Protein AF-A0A368WCQ0-F1 (afdb_monomer)

Sequence (221 aa):
MNKESYNPIWPETLIFLGAGATASIGMPTTGKIAELLYKLSSSDGNLASRVESVFKDKTFQKEIGDFFEQLNDIENNNQTGKYSKNLRNNYSWATLKSLISICPGESEKDFKLLDLFNIIDLHLNNGQGFHTPNAEGEKVFIDLNSLRKARNTLKLLINLIFAYKYQLALKNNRNTIDKYAQFADILAEMMLDEGEYFSSQNYSLDKRKFGCIINVVKKKM

Secondary structure (DSSP, 8-state):
--GGG------S------THHHHTTTPPPHHHHHHHHHHHH-SSS-HHHHHHHH---HHHHHHHHHHHHHHHHHHTT----HHHHHHHHH--HHHHHHHHHHSS-SSTTT--HHHHHHHHHHHHHHT--EEEE-TTS-EEEE-HHHHHHHHHHHHHHHHHHHHHHHHHHHHH-HHHHHHHHHHHHHHHHHHHHHHHHHHHTT--TTSTTS-----S-----

Nearest PDB structures (foldseek):
  2jdi-assembly1_G  TM=3.029E-01  e=5.951E+00  Bos taurus

Foldseek 3Di:
DDPVPDDAQDPPDDDDDDPVNCVLLVFDDQQRLQLLVCLCLDPPDDNLVSLVVQAVDPVVSVVVSVVVVLLVVLVVVNDDDPVSVVLVQQAHSQLLSQLQCPFPDVDSNRGGPVSSVVVLVVCLVVQHWAWTQGPVRDTDIQHNSNSRNSVRNSVVSSVVSRVSSVVVSVVPVVVVVVVVVVVVVVVVVVLVVVVVVCVVVVDDCPDVSNVDPDPDDDDDD

Solvent-accessible surface area (backbone atoms only — not comparable to full-atom values): 12962 Å² total; per-residue (Å²): 134,70,81,88,73,73,77,82,59,68,62,95,73,84,87,87,84,57,59,72,72,41,40,86,46,58,34,74,36,70,65,53,47,24,32,48,51,41,48,58,52,45,84,71,70,56,71,64,61,24,41,51,75,69,38,87,49,69,70,58,32,48,59,50,44,54,49,52,49,48,54,51,43,51,74,68,67,77,69,91,49,75,69,57,50,57,47,58,74,46,36,32,62,70,56,35,37,38,52,58,74,67,38,76,40,100,42,64,85,54,34,48,54,65,57,50,49,48,56,53,51,50,31,59,74,69,73,44,57,52,76,38,53,44,100,86,66,49,77,43,76,43,47,60,66,52,49,52,11,16,53,44,35,51,52,50,51,53,51,49,53,49,52,54,32,47,56,49,22,61,73,74,30,46,75,61,51,51,52,54,49,52,49,52,52,54,51,50,51,54,53,48,52,53,48,52,54,39,49,77,69,72,53,62,76,87,39,83,66,41,69,76,88,71,90,76,80,88,79,88,133

Radius of gyration: 23.88 Å; Cα contacts (8 Å, |Δi|>4): 187; chains: 1; bounding box: 62×57×62 Å

Structure (mmCIF, N/CA/C/O backbone):
data_AF-A0A368WCQ0-F1
#
_entry.id   AF-A0A368WCQ0-F1
#
loop_
_atom_site.group_PDB
_atom_site.id
_atom_site.type_symbol
_atom_site.label_atom_id
_atom_site.label_alt_id
_atom_site.label_comp_id
_atom_site.label_asym_id
_atom_site.label_entity_id
_atom_site.label_seq_id
_atom_site.pdbx_PDB_ins_code
_atom_site.Cartn_x
_atom_site.Cartn_y
_atom_site.Cartn_z
_atom_site.occupancy
_atom_site.B_iso_or_equiv
_atom_site.auth_seq_id
_atom_site.auth_comp_id
_atom_site.auth_asym_id
_atom_site.auth_atom_id
_atom_site.pdbx_PDB_model_num
ATOM 1 N N . MET A 1 1 ? -25.831 -37.358 13.701 1.00 48.22 1 MET A N 1
ATOM 2 C CA . MET A 1 1 ? -26.042 -35.986 14.211 1.00 48.22 1 MET A CA 1
ATOM 3 C C . MET A 1 1 ? -27.283 -35.447 13.507 1.00 48.22 1 MET A C 1
ATOM 5 O O . MET A 1 1 ? -27.232 -35.278 12.295 1.00 48.22 1 MET A O 1
ATOM 9 N N . ASN A 1 2 ? -28.416 -35.337 14.209 1.00 41.62 2 ASN A N 1
ATOM 10 C CA . ASN A 1 2 ? -29.686 -34.894 13.618 1.00 41.62 2 ASN A CA 1
ATOM 11 C C . ASN A 1 2 ? -29.567 -33.424 13.193 1.00 41.62 2 ASN A C 1
ATOM 13 O O . ASN A 1 2 ? -29.183 -32.584 14.003 1.00 41.62 2 ASN A O 1
ATOM 17 N N . LYS A 1 3 ? -29.890 -33.107 11.933 1.00 48.25 3 LYS A N 1
ATOM 18 C CA . LYS A 1 3 ? -29.887 -31.723 11.420 1.00 48.25 3 LYS A CA 1
ATOM 19 C C . LYS A 1 3 ? -30.916 -30.826 12.123 1.00 48.25 3 LYS A C 1
ATOM 21 O O . LYS A 1 3 ? -30.760 -29.614 12.112 1.00 48.25 3 LYS A O 1
ATOM 26 N N . GLU A 1 4 ? -31.913 -31.420 12.772 1.00 53.81 4 GLU A N 1
ATOM 27 C CA . GLU A 1 4 ? -33.007 -30.715 13.449 1.00 53.81 4 GLU A CA 1
ATOM 28 C C . GLU A 1 4 ? -32.651 -30.185 14.850 1.00 53.81 4 GLU A C 1
ATOM 30 O O . GLU A 1 4 ? -33.426 -29.436 15.431 1.00 53.81 4 GLU A O 1
ATOM 35 N N . SER A 1 5 ? -31.476 -30.520 15.402 1.00 51.22 5 SER A N 1
ATOM 36 C CA . SER A 1 5 ? -31.062 -30.075 16.744 1.00 51.22 5 SER A CA 1
ATOM 37 C C . SER A 1 5 ? -29.956 -29.011 16.741 1.00 51.22 5 SER A C 1
ATOM 39 O O . SER A 1 5 ? -29.329 -28.772 17.775 1.00 51.22 5 SER A O 1
ATOM 41 N N . TYR A 1 6 ? -29.645 -28.408 15.589 1.00 48.47 6 TYR A N 1
ATOM 42 C CA . TYR A 1 6 ? -28.636 -27.352 15.496 1.00 48.47 6 TYR A CA 1
ATOM 43 C C . TYR A 1 6 ? -29.296 -25.978 15.631 1.00 48.47 6 TYR A C 1
ATOM 45 O O . TYR A 1 6 ? -29.809 -25.437 14.658 1.00 48.47 6 TYR A O 1
ATOM 53 N N . ASN A 1 7 ? -29.267 -25.423 16.845 1.00 52.50 7 ASN A N 1
ATOM 54 C CA . ASN A 1 7 ? -29.745 -24.071 17.133 1.00 52.50 7 ASN A CA 1
ATOM 55 C C . ASN A 1 7 ? -28.539 -23.175 17.492 1.00 52.50 7 ASN A C 1
ATOM 57 O O . ASN A 1 7 ? -28.153 -23.108 18.666 1.00 52.50 7 ASN A O 1
ATOM 61 N N . PRO A 1 8 ? -27.831 -22.606 16.497 1.00 56.53 8 PRO A N 1
ATOM 62 C CA . PRO A 1 8 ? -26.679 -21.755 16.754 1.00 56.53 8 PRO A CA 1
ATOM 63 C C . PRO A 1 8 ? -27.137 -20.457 17.419 1.00 56.53 8 PRO A C 1
ATOM 65 O O . PRO A 1 8 ? -27.986 -19.746 16.892 1.00 56.53 8 PRO A O 1
ATOM 68 N N . ILE A 1 9 ? -26.546 -20.153 18.571 1.00 53.22 9 ILE A N 1
ATOM 69 C CA . ILE A 1 9 ? -26.634 -18.826 19.175 1.00 53.22 9 ILE A CA 1
ATOM 70 C C . ILE A 1 9 ? -25.616 -17.972 18.420 1.00 53.22 9 ILE A C 1
ATOM 72 O O . ILE A 1 9 ? -24.416 -18.254 18.474 1.00 53.22 9 ILE A O 1
ATOM 76 N N . TRP A 1 10 ? -26.111 -17.023 17.634 1.00 57.47 10 TRP A N 1
ATOM 77 C CA . TRP A 1 10 ? -25.288 -16.036 16.944 1.00 57.47 10 TRP A CA 1
ATOM 78 C C . TRP A 1 10 ? -25.012 -14.865 17.889 1.00 57.47 10 TRP A C 1
ATOM 80 O O . TRP A 1 10 ? -25.868 -14.586 18.7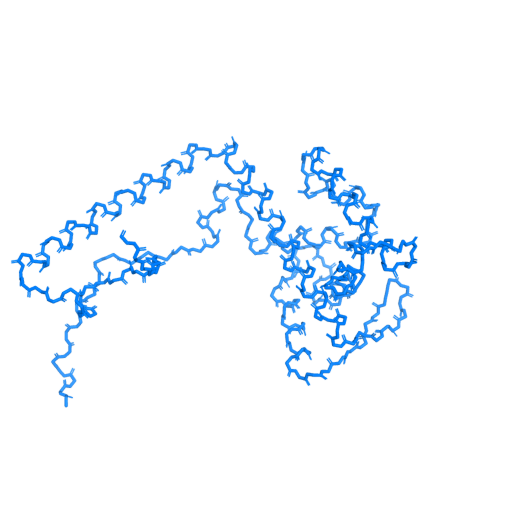27 1.00 57.47 10 TRP A O 1
ATOM 90 N N . PRO A 1 11 ? -23.858 -14.184 17.766 1.00 58.62 11 PRO A N 1
ATOM 91 C CA . PRO A 1 11 ? -23.675 -12.907 18.442 1.00 58.62 11 PRO A CA 1
ATOM 92 C C . PRO A 1 11 ? -24.813 -11.968 18.039 1.00 58.62 11 PRO A C 1
ATOM 94 O O . PRO A 1 11 ? -25.184 -11.921 16.861 1.00 58.62 11 PRO A O 1
ATOM 97 N N . GLU A 1 12 ? -25.357 -11.226 19.002 1.00 56.09 12 GLU A N 1
ATOM 98 C CA . GLU A 1 12 ? -26.452 -10.289 18.728 1.00 56.09 12 GLU A CA 1
ATOM 99 C C . GLU A 1 12 ? -25.996 -9.148 17.807 1.00 56.09 12 GLU A C 1
ATOM 101 O O . GLU A 1 12 ? -26.793 -8.597 17.048 1.00 56.09 12 GLU A O 1
ATOM 106 N N . THR A 1 13 ? -24.692 -8.842 17.811 1.00 59.97 13 THR A N 1
ATOM 107 C CA . THR A 1 13 ? -24.093 -7.787 16.991 1.00 59.97 13 THR A CA 1
ATOM 108 C C . THR A 1 13 ? -22.891 -8.294 16.191 1.00 59.97 13 THR A C 1
ATOM 110 O O . THR A 1 13 ? -21.946 -8.867 16.730 1.00 59.97 13 THR A O 1
ATOM 113 N N . LEU A 1 14 ? -22.895 -8.031 14.880 1.00 65.69 14 LEU A N 1
ATOM 114 C CA . LEU A 1 14 ? -21.782 -8.301 13.967 1.00 65.69 14 LEU A CA 1
ATOM 115 C C . LEU A 1 14 ? -21.430 -7.030 13.192 1.00 65.69 14 LEU A C 1
ATOM 117 O O . LEU A 1 14 ? -22.264 -6.487 12.470 1.00 65.69 14 LEU A O 1
ATOM 121 N N . ILE A 1 15 ? -20.183 -6.575 13.318 1.00 69.81 15 ILE A N 1
ATOM 122 C CA . ILE A 1 15 ? -19.704 -5.349 12.672 1.00 69.81 15 ILE A CA 1
ATOM 123 C C . ILE A 1 15 ? -18.656 -5.695 11.615 1.00 69.81 15 ILE A C 1
ATOM 125 O O . ILE A 1 15 ? -17.617 -6.284 11.910 1.00 69.81 15 ILE A O 1
ATOM 129 N N . PHE A 1 16 ? -18.917 -5.280 10.376 1.00 70.12 16 PHE A N 1
ATOM 130 C CA . PHE A 1 16 ? -17.954 -5.338 9.281 1.00 70.12 16 PHE A CA 1
ATOM 131 C C . PHE A 1 16 ? -17.390 -3.944 9.014 1.00 70.12 16 PHE A C 1
ATOM 133 O O . PHE A 1 16 ? -18.116 -3.033 8.619 1.00 70.12 16 PHE A O 1
ATOM 140 N N . LEU A 1 17 ? -16.080 -3.785 9.198 1.00 72.31 17 LEU A N 1
ATOM 141 C CA . LEU A 1 17 ? -15.371 -2.538 8.916 1.00 72.31 17 LEU A CA 1
ATOM 142 C C . LEU A 1 17 ? -14.493 -2.716 7.677 1.00 72.31 17 LEU A C 1
ATOM 144 O O . LEU A 1 17 ? -13.611 -3.571 7.640 1.00 72.31 17 LEU A O 1
ATOM 148 N N . GLY A 1 18 ? -14.739 -1.894 6.658 1.00 74.94 18 GLY A N 1
ATOM 149 C CA . GLY A 1 18 ? -13.914 -1.811 5.452 1.00 74.94 18 GLY A CA 1
ATOM 150 C C . GLY A 1 18 ? -13.187 -0.471 5.342 1.00 74.94 18 GLY A C 1
ATOM 151 O O . GLY A 1 18 ? -13.367 0.419 6.169 1.00 74.94 18 GLY A O 1
ATOM 152 N N . ALA A 1 19 ? -12.423 -0.279 4.263 1.00 75.44 19 ALA A N 1
ATOM 153 C CA . ALA A 1 19 ? -11.697 0.973 4.004 1.00 75.44 19 ALA A CA 1
ATOM 154 C C . ALA A 1 19 ? -12.607 2.221 3.934 1.00 75.44 19 ALA A C 1
ATOM 156 O O . ALA A 1 19 ? -12.149 3.335 4.168 1.00 75.44 19 ALA A O 1
ATOM 157 N N . GLY A 1 20 ? -13.904 2.049 3.650 1.00 78.81 20 GLY A N 1
ATOM 158 C CA . GLY A 1 20 ? -14.887 3.136 3.704 1.00 78.81 20 GLY A CA 1
ATOM 159 C C . GLY A 1 20 ? -15.107 3.693 5.115 1.00 78.81 20 GLY A C 1
ATOM 160 O O . GLY A 1 20 ? -15.374 4.882 5.259 1.00 78.81 20 GLY A O 1
ATOM 161 N N . ALA A 1 21 ? -14.915 2.876 6.156 1.00 79.88 21 ALA A N 1
ATOM 162 C CA . ALA A 1 21 ? -15.064 3.313 7.542 1.00 79.88 21 ALA A CA 1
ATOM 163 C C . ALA A 1 21 ? -14.015 4.363 7.933 1.00 79.88 21 ALA A C 1
ATOM 165 O O . ALA A 1 21 ? -14.295 5.209 8.769 1.00 79.88 21 ALA A O 1
ATOM 166 N N . THR A 1 22 ? -12.833 4.353 7.311 1.00 83.94 22 THR A N 1
ATOM 167 C CA . THR A 1 22 ? -11.755 5.312 7.598 1.00 83.94 22 THR A CA 1
ATOM 168 C C . THR A 1 22 ? -11.673 6.454 6.577 1.00 83.94 22 THR A C 1
ATOM 170 O O . THR A 1 22 ? -10.896 7.393 6.755 1.00 83.94 22 THR A O 1
ATOM 173 N N . ALA A 1 23 ? -12.509 6.447 5.534 1.00 86.00 23 ALA A N 1
ATOM 174 C CA . ALA A 1 23 ? -12.548 7.524 4.544 1.00 86.00 23 ALA A CA 1
ATOM 175 C C . ALA A 1 23 ? -12.972 8.871 5.162 1.00 86.00 23 ALA A C 1
ATOM 177 O O . ALA A 1 23 ? -12.453 9.920 4.780 1.00 86.00 23 ALA A O 1
ATOM 178 N N . SER A 1 24 ? -13.857 8.838 6.165 1.00 84.38 24 SER A N 1
ATOM 179 C CA . SER A 1 24 ? -14.325 10.008 6.928 1.00 84.38 24 SER A CA 1
ATOM 180 C C . SER A 1 24 ? -13.198 10.742 7.666 1.00 84.38 24 SER A C 1
ATOM 182 O O . SER A 1 24 ? -13.265 11.956 7.842 1.00 84.38 24 SER A O 1
ATOM 184 N N . ILE A 1 25 ? -12.142 10.021 8.062 1.00 85.94 25 ILE A N 1
ATOM 185 C CA . ILE A 1 25 ? -10.941 10.582 8.694 1.00 85.94 25 ILE A CA 1
ATOM 186 C C . ILE A 1 25 ? -9.836 10.875 7.674 1.00 85.94 25 ILE A C 1
ATOM 188 O O . ILE A 1 25 ? -8.711 11.184 8.060 1.00 85.94 25 ILE A O 1
ATOM 192 N N . GLY A 1 26 ? -10.143 10.840 6.376 1.00 86.25 26 GLY A N 1
ATOM 193 C CA . GLY A 1 26 ? -9.208 11.195 5.309 1.00 86.25 26 GLY A CA 1
ATOM 194 C C . GLY A 1 26 ? -8.194 10.103 4.967 1.00 86.25 26 GLY A C 1
ATOM 195 O O . GLY A 1 26 ? -7.230 10.381 4.247 1.00 86.25 26 GLY A O 1
ATOM 196 N N . MET A 1 27 ? -8.398 8.871 5.448 1.00 90.06 27 MET A N 1
ATOM 197 C CA . MET A 1 27 ? -7.593 7.732 5.015 1.00 90.06 27 MET A CA 1
ATOM 198 C C . MET A 1 27 ? -7.968 7.347 3.580 1.00 90.06 27 MET A C 1
ATOM 200 O O . MET A 1 27 ? -9.150 7.344 3.224 1.00 90.06 27 MET A O 1
ATOM 204 N N . PRO A 1 28 ? -6.982 7.041 2.725 1.00 89.31 28 PRO A N 1
ATOM 205 C CA . PRO A 1 28 ? -7.251 6.765 1.328 1.00 89.31 28 PRO A CA 1
ATOM 206 C C . PRO A 1 28 ? -7.870 5.371 1.173 1.00 89.31 28 PRO A C 1
ATOM 208 O O . PRO A 1 28 ? -7.386 4.387 1.731 1.00 89.31 28 PRO A O 1
ATOM 211 N N . THR A 1 29 ? -8.931 5.276 0.373 1.00 89.81 29 THR A N 1
ATOM 212 C CA . THR A 1 29 ? -9.459 3.990 -0.097 1.00 89.81 29 THR A CA 1
ATOM 213 C C . THR A 1 29 ? -8.527 3.387 -1.150 1.00 89.81 29 THR A C 1
ATOM 215 O O . THR A 1 29 ? -7.681 4.081 -1.714 1.00 89.81 29 THR A O 1
ATOM 218 N N . THR A 1 30 ? -8.709 2.108 -1.485 1.00 87.31 30 THR A N 1
ATOM 219 C CA . THR A 1 30 ? -7.920 1.421 -2.524 1.00 87.31 30 THR A CA 1
ATOM 220 C C . THR A 1 30 ? -7.890 2.183 -3.852 1.00 87.31 30 THR A C 1
ATOM 222 O O . THR A 1 30 ? -6.823 2.322 -4.444 1.00 87.31 30 THR A O 1
ATOM 225 N N . GLY A 1 31 ? -9.029 2.734 -4.289 1.00 87.44 31 GLY A N 1
ATOM 226 C CA . GLY A 1 31 ? -9.094 3.553 -5.505 1.00 87.44 31 GLY A CA 1
ATOM 227 C C . GLY A 1 31 ? -8.281 4.843 -5.387 1.00 87.44 31 GLY A C 1
ATOM 228 O O . GLY A 1 31 ? -7.536 5.189 -6.297 1.00 87.44 31 GLY A O 1
ATOM 229 N N . LYS A 1 32 ? -8.327 5.515 -4.229 1.00 89.69 32 LYS A N 1
ATOM 230 C CA . LYS A 1 32 ? -7.526 6.725 -4.012 1.00 89.69 32 LYS A CA 1
ATOM 231 C C . LYS A 1 32 ? -6.028 6.429 -3.959 1.00 89.69 32 LYS A C 1
ATOM 233 O O . LYS A 1 32 ? -5.234 7.236 -4.420 1.00 89.69 32 LYS A O 1
ATOM 238 N N . ILE A 1 33 ? -5.627 5.282 -3.416 1.00 90.44 33 ILE A N 1
ATOM 239 C CA . ILE A 1 33 ? -4.224 4.841 -3.444 1.00 90.44 33 ILE A CA 1
ATOM 240 C C . ILE A 1 33 ? -3.776 4.598 -4.883 1.00 90.44 33 ILE A C 1
ATOM 242 O O . ILE A 1 33 ? -2.687 5.031 -5.246 1.00 90.44 33 ILE A O 1
ATOM 246 N N . ALA A 1 34 ? -4.617 3.953 -5.696 1.00 89.38 34 ALA A N 1
ATOM 247 C CA . ALA A 1 34 ? -4.345 3.726 -7.110 1.00 89.38 34 ALA A CA 1
ATOM 248 C C . ALA A 1 34 ? -4.094 5.056 -7.845 1.00 89.38 34 ALA A C 1
ATOM 250 O O . ALA A 1 34 ? -3.056 5.213 -8.479 1.00 89.38 34 ALA A O 1
ATOM 251 N N . GLU A 1 35 ? -4.971 6.044 -7.646 1.00 89.56 35 GLU A N 1
ATOM 252 C CA . GLU A 1 35 ? -4.842 7.398 -8.203 1.00 89.56 35 GLU A CA 1
ATOM 253 C C . GLU A 1 35 ? -3.505 8.066 -7.825 1.00 89.56 35 GLU A C 1
ATOM 255 O O . GLU A 1 35 ? -2.794 8.612 -8.668 1.00 89.56 35 GLU A O 1
ATOM 260 N N . LEU A 1 36 ? -3.133 8.01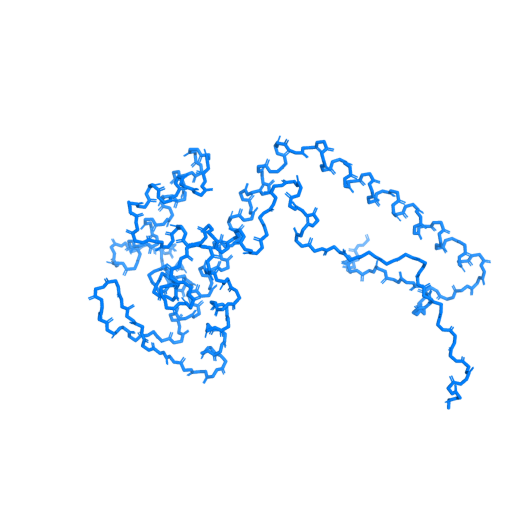1 -6.540 1.00 90.75 36 LEU A N 1
ATOM 261 C CA . LEU A 1 36 ? -1.898 8.626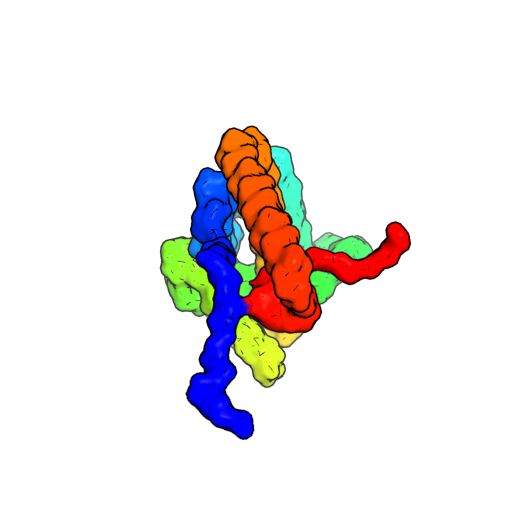 -6.043 1.00 90.75 36 LEU A CA 1
ATOM 262 C C . LEU A 1 36 ? -0.646 7.912 -6.571 1.00 90.75 36 LEU A C 1
ATOM 264 O O . LEU A 1 36 ? 0.341 8.568 -6.896 1.00 90.75 36 LEU A O 1
ATOM 268 N N . LEU A 1 37 ? -0.678 6.581 -6.677 1.00 89.62 37 LEU A N 1
ATOM 269 C CA . LEU A 1 37 ? 0.410 5.807 -7.276 1.00 89.62 37 LEU A CA 1
ATOM 270 C C . LEU A 1 37 ? 0.562 6.122 -8.764 1.00 89.62 37 LEU A C 1
ATOM 272 O O . LEU A 1 37 ? 1.688 6.334 -9.216 1.00 89.62 37 LEU A O 1
ATOM 276 N N . TYR A 1 38 ? -0.553 6.217 -9.493 1.00 88.19 38 TYR A N 1
ATOM 277 C CA . TYR A 1 38 ? -0.558 6.597 -10.901 1.00 88.19 38 TYR A CA 1
ATOM 278 C C . TYR A 1 38 ? 0.105 7.966 -11.089 1.00 88.19 38 TYR A C 1
ATOM 280 O O . TYR A 1 38 ? 1.067 8.077 -11.847 1.00 88.19 38 TYR A O 1
ATOM 288 N N . LYS A 1 39 ? -0.302 8.975 -10.304 1.00 88.06 39 LYS A N 1
ATOM 289 C CA . LYS A 1 39 ? 0.312 10.316 -10.295 1.00 88.06 39 LYS A CA 1
ATOM 290 C C . LYS A 1 39 ? 1.822 10.285 -10.077 1.00 88.06 39 LYS A C 1
ATOM 292 O O . LYS A 1 39 ? 2.556 10.909 -10.840 1.00 88.06 39 LYS A O 1
ATOM 297 N N . LEU A 1 40 ? 2.302 9.524 -9.090 1.00 87.56 40 LEU A N 1
ATOM 298 C CA . LEU A 1 40 ? 3.742 9.376 -8.838 1.00 87.56 40 LEU A CA 1
ATOM 299 C C . LEU A 1 40 ? 4.473 8.725 -10.019 1.00 87.56 40 LEU A C 1
ATOM 301 O O . LEU A 1 40 ? 5.587 9.128 -10.358 1.00 87.56 40 LEU A O 1
ATOM 305 N N . SER A 1 41 ? 3.853 7.727 -10.647 1.00 84.81 41 SER A N 1
ATOM 306 C CA . SER A 1 41 ? 4.447 6.964 -11.749 1.00 84.81 41 SER A CA 1
ATOM 307 C C . SER A 1 41 ? 4.351 7.638 -13.116 1.00 84.81 41 SER A C 1
ATOM 309 O O . SER A 1 41 ? 5.137 7.292 -13.994 1.00 84.81 41 SER A O 1
ATOM 311 N N . SER A 1 42 ? 3.433 8.595 -13.278 1.00 81.50 42 SER A N 1
ATOM 312 C CA . SER A 1 42 ? 3.157 9.263 -14.549 1.00 81.50 42 SER A CA 1
ATOM 313 C C . SER A 1 42 ? 4.410 9.910 -15.145 1.00 81.50 42 SER A C 1
ATOM 315 O O . SER A 1 42 ? 5.319 10.340 -14.423 1.00 81.50 42 SER A O 1
ATOM 317 N N . SER A 1 43 ? 4.461 9.967 -16.473 1.00 73.25 43 SER A N 1
ATOM 318 C CA . SER A 1 43 ? 5.515 10.671 -17.215 1.00 73.25 43 SER A CA 1
ATOM 319 C C . SER A 1 43 ? 5.284 12.186 -17.263 1.00 73.25 43 SER A C 1
ATOM 321 O O . SER A 1 43 ? 6.137 12.921 -17.756 1.00 73.25 43 SER A O 1
ATOM 323 N N . ASP A 1 44 ? 4.147 12.653 -16.745 1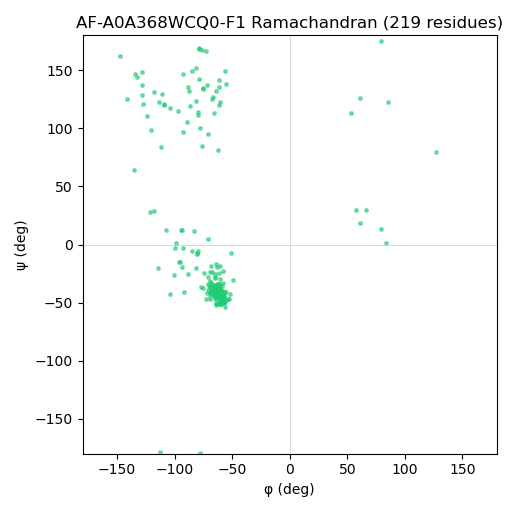.00 71.12 44 ASP A N 1
ATOM 324 C CA . ASP A 1 44 ? 3.744 14.051 -16.790 1.00 71.12 44 ASP A CA 1
ATOM 325 C C . ASP A 1 44 ? 4.466 14.862 -15.707 1.00 71.12 44 ASP A C 1
ATOM 327 O O . ASP A 1 44 ? 4.260 14.689 -14.503 1.00 71.12 44 ASP A O 1
ATOM 331 N N . GLY A 1 45 ? 5.314 15.789 -16.153 1.00 74.12 45 GLY A N 1
ATOM 332 C CA . GLY A 1 45 ? 6.066 16.689 -15.282 1.00 74.12 45 GLY A CA 1
ATOM 333 C C . GLY A 1 45 ? 7.307 16.063 -14.637 1.00 74.12 45 GLY A C 1
ATOM 334 O O . GLY A 1 45 ? 7.619 14.880 -14.772 1.00 74.12 45 GLY A O 1
ATOM 335 N N . ASN A 1 46 ? 8.068 16.896 -13.925 1.00 83.81 46 ASN A N 1
ATOM 336 C CA . ASN A 1 46 ? 9.254 16.436 -13.207 1.00 83.81 46 ASN A CA 1
ATOM 337 C C . ASN A 1 46 ? 8.869 15.688 -11.910 1.00 83.81 46 ASN A C 1
ATOM 339 O O . ASN A 1 46 ? 7.716 15.683 -11.471 1.00 83.81 46 ASN A O 1
ATOM 343 N N . LEU A 1 47 ? 9.836 15.003 -11.293 1.00 83.12 47 LEU A N 1
ATOM 344 C CA . LEU A 1 47 ? 9.608 14.257 -10.049 1.00 83.12 47 LEU A CA 1
ATOM 345 C C . LEU A 1 47 ? 9.059 15.149 -8.923 1.00 83.12 47 LEU A C 1
ATOM 347 O O . LEU A 1 47 ? 8.126 14.734 -8.239 1.00 83.12 47 LEU A O 1
ATOM 351 N N . ALA A 1 48 ? 9.577 16.371 -8.775 1.00 83.94 48 ALA A N 1
ATOM 352 C CA . ALA A 1 48 ? 9.134 17.308 -7.746 1.00 83.94 48 ALA A CA 1
ATOM 353 C C . ALA A 1 48 ? 7.639 17.642 -7.880 1.00 83.94 48 ALA A C 1
ATOM 355 O O . ALA A 1 48 ? 6.889 17.474 -6.922 1.00 83.94 48 ALA A O 1
ATOM 356 N N . SER A 1 49 ? 7.169 17.986 -9.083 1.00 85.00 49 SER A N 1
ATOM 357 C CA . SER A 1 49 ? 5.754 18.278 -9.346 1.00 85.00 49 SER A CA 1
ATOM 358 C C . SER A 1 49 ? 4.844 17.077 -9.065 1.00 85.00 49 SER A C 1
ATOM 360 O O . SER A 1 49 ? 3.751 17.231 -8.516 1.00 85.00 49 SER A O 1
ATOM 362 N N . ARG A 1 50 ? 5.295 15.855 -9.377 1.00 86.44 50 ARG A N 1
ATOM 363 C CA . ARG A 1 50 ? 4.536 14.631 -9.069 1.00 86.44 50 ARG A CA 1
ATOM 364 C C . ARG A 1 50 ? 4.451 14.377 -7.566 1.00 86.44 50 ARG A C 1
ATOM 366 O O . ARG A 1 50 ? 3.372 14.058 -7.067 1.00 86.44 50 ARG A O 1
ATOM 373 N N . VAL A 1 51 ? 5.547 14.566 -6.831 1.00 87.38 51 VAL A N 1
ATOM 374 C CA . VAL A 1 51 ? 5.580 14.443 -5.364 1.00 87.38 51 VAL A CA 1
ATOM 375 C C . VAL A 1 51 ? 4.680 15.500 -4.710 1.00 87.38 51 VAL A C 1
ATOM 377 O O . VAL A 1 51 ? 3.889 15.158 -3.829 1.00 87.38 51 VAL A O 1
ATOM 380 N N . GLU A 1 52 ? 4.711 16.745 -5.188 1.00 87.06 52 GLU A N 1
ATOM 381 C CA . GLU A 1 52 ? 3.834 17.836 -4.734 1.00 87.06 52 GLU A CA 1
ATOM 382 C C . GLU A 1 52 ? 2.343 17.540 -4.956 1.00 87.06 52 GLU A C 1
ATOM 384 O O . GLU A 1 52 ? 1.501 17.913 -4.137 1.00 87.06 52 GLU A O 1
ATOM 389 N N . SER A 1 53 ? 2.001 16.824 -6.032 1.00 85.88 53 SER A N 1
ATOM 390 C CA . SER A 1 53 ? 0.611 16.448 -6.319 1.00 85.88 53 SER A CA 1
ATOM 391 C C . SER A 1 53 ? 0.027 15.443 -5.310 1.00 85.88 53 SER A C 1
ATOM 393 O O . SER A 1 53 ? -1.192 15.378 -5.122 1.00 85.88 53 SER A O 1
ATOM 395 N N . VAL A 1 54 ? 0.885 14.672 -4.629 1.00 86.81 54 VAL A N 1
ATOM 396 C CA . VAL A 1 54 ? 0.491 13.600 -3.699 1.00 86.81 54 VAL A CA 1
ATOM 397 C C . VAL A 1 54 ? 0.653 14.014 -2.238 1.00 86.81 54 VAL A C 1
ATOM 399 O O . VAL A 1 54 ? -0.233 13.758 -1.407 1.00 86.81 54 VAL A O 1
ATOM 402 N N . PHE A 1 55 ? 1.763 14.676 -1.923 1.00 88.44 55 PHE A N 1
ATOM 403 C CA . PHE A 1 55 ? 2.135 15.097 -0.580 1.00 88.44 55 PHE A CA 1
ATOM 404 C C . PHE A 1 55 ? 2.045 16.615 -0.488 1.00 88.44 55 PHE A C 1
ATOM 406 O O . PHE A 1 55 ? 2.599 17.313 -1.322 1.00 88.44 55 PHE A O 1
ATOM 413 N N . LYS A 1 56 ? 1.356 17.143 0.528 1.00 85.00 56 LYS A N 1
ATOM 414 C CA . LYS A 1 56 ? 1.181 18.594 0.737 1.00 85.00 56 LYS A CA 1
ATOM 415 C C . LYS A 1 56 ? 2.199 19.204 1.704 1.00 85.00 56 LYS A C 1
ATOM 417 O O . LYS A 1 56 ? 2.291 20.421 1.810 1.00 85.00 56 LYS A O 1
ATOM 422 N N . ASP A 1 57 ? 2.899 18.365 2.462 1.00 85.31 57 ASP A N 1
ATOM 423 C CA . ASP A 1 57 ? 3.863 18.800 3.472 1.00 85.31 57 ASP A CA 1
ATOM 424 C C . ASP A 1 57 ? 5.231 19.003 2.811 1.00 85.31 57 ASP A C 1
ATOM 426 O O . ASP A 1 57 ? 5.781 18.053 2.261 1.00 85.31 57 ASP A O 1
ATOM 430 N N . LYS A 1 58 ? 5.771 20.227 2.861 1.00 84.00 58 LYS A N 1
ATOM 431 C CA . LYS A 1 58 ? 7.028 20.591 2.185 1.00 84.00 58 LYS A CA 1
ATOM 432 C C . LYS A 1 58 ? 8.246 19.830 2.703 1.00 84.00 58 LYS A C 1
ATOM 434 O O . LYS A 1 58 ? 9.139 19.512 1.923 1.00 84.00 58 LYS A O 1
ATOM 439 N N . THR A 1 59 ? 8.292 19.530 3.999 1.00 82.88 59 THR A N 1
ATOM 440 C CA . THR A 1 59 ? 9.401 18.763 4.579 1.00 82.88 59 THR A CA 1
ATOM 441 C C . THR A 1 59 ? 9.343 17.326 4.076 1.00 82.88 59 THR A C 1
ATOM 443 O O . THR A 1 59 ? 10.344 16.793 3.605 1.00 82.88 59 THR A O 1
ATOM 446 N N . PHE A 1 60 ? 8.142 16.744 4.063 1.00 83.38 60 PHE A N 1
ATOM 447 C CA . PHE A 1 60 ? 7.924 15.395 3.544 1.00 83.38 60 PHE A CA 1
ATOM 448 C C . PHE A 1 60 ? 8.167 15.301 2.029 1.00 83.38 60 PHE A C 1
ATOM 450 O O . PHE A 1 60 ? 8.741 14.327 1.555 1.00 83.38 60 PHE A O 1
ATOM 457 N N . GLN A 1 61 ? 7.767 16.322 1.260 1.00 86.62 61 GLN A N 1
ATOM 458 C CA . GLN A 1 61 ? 8.033 16.406 -0.180 1.00 86.62 61 GLN A CA 1
ATOM 459 C C . GLN A 1 61 ? 9.533 16.325 -0.472 1.00 86.62 61 GLN A C 1
ATOM 461 O O . GLN A 1 61 ? 9.929 15.586 -1.368 1.00 86.62 61 GLN A O 1
ATOM 466 N N . LYS A 1 62 ? 10.360 17.044 0.297 1.00 83.00 62 LYS A N 1
ATOM 467 C CA . LYS A 1 62 ? 11.815 17.010 0.134 1.00 83.00 62 LYS A CA 1
ATOM 468 C C . LYS A 1 62 ? 12.384 15.621 0.427 1.00 83.00 62 LYS A C 1
ATOM 470 O O . LYS A 1 62 ? 13.056 15.059 -0.424 1.00 83.00 62 LYS A O 1
ATOM 475 N N . GLU A 1 63 ? 12.059 15.041 1.583 1.00 84.75 63 GLU A N 1
ATOM 476 C CA . GLU A 1 63 ? 12.567 13.715 1.977 1.00 84.75 63 GLU A CA 1
ATOM 477 C C . GLU A 1 63 ? 12.172 12.614 0.982 1.00 84.75 63 GLU A C 1
ATOM 479 O O . GLU A 1 63 ? 12.969 11.731 0.663 1.00 84.75 63 GLU A O 1
ATOM 484 N N . ILE A 1 64 ? 10.944 12.672 0.461 1.00 84.44 64 ILE A N 1
ATOM 485 C CA . ILE A 1 64 ? 10.460 11.715 -0.535 1.00 84.44 64 ILE A CA 1
ATOM 486 C C . ILE A 1 64 ? 11.042 11.974 -1.920 1.00 84.44 64 ILE A C 1
ATOM 488 O O . ILE A 1 64 ? 11.353 11.011 -2.620 1.00 84.44 64 ILE A O 1
ATOM 492 N N . GLY A 1 65 ? 11.221 13.236 -2.309 1.00 81.94 65 GLY A N 1
ATOM 493 C CA . GLY A 1 65 ? 11.945 13.606 -3.523 1.00 81.94 65 GLY A CA 1
ATOM 494 C C . GLY A 1 65 ? 13.353 13.017 -3.515 1.00 81.94 65 GLY A C 1
ATOM 495 O O . GLY A 1 65 ? 13.677 12.223 -4.396 1.00 81.94 65 GLY A O 1
ATOM 496 N N . ASP A 1 66 ? 14.114 13.287 -2.451 1.00 81.00 66 ASP A N 1
ATOM 497 C CA . ASP A 1 66 ? 15.468 12.764 -2.245 1.00 81.00 66 ASP A CA 1
ATOM 498 C C . ASP A 1 66 ? 15.483 11.222 -2.275 1.00 81.00 66 ASP A C 1
ATOM 500 O O . ASP A 1 66 ? 16.378 10.607 -2.855 1.00 81.00 66 ASP A O 1
ATOM 504 N N . PHE A 1 67 ? 14.473 10.566 -1.690 1.00 83.25 67 PHE A N 1
ATOM 505 C CA . PHE A 1 67 ? 14.342 9.107 -1.720 1.00 83.25 67 PHE A CA 1
ATOM 506 C C . PHE A 1 67 ? 14.103 8.553 -3.133 1.00 83.25 67 PHE A C 1
ATOM 508 O O . PHE A 1 67 ? 14.721 7.559 -3.519 1.00 83.25 67 PHE A O 1
ATOM 515 N N . PHE A 1 68 ? 13.219 9.168 -3.922 1.00 79.75 68 PHE A N 1
ATOM 516 C CA . PHE A 1 68 ? 12.963 8.743 -5.300 1.00 79.75 68 PHE A CA 1
ATOM 517 C C . PHE A 1 68 ? 14.146 9.032 -6.228 1.00 79.75 68 PHE A C 1
ATOM 519 O O . PHE A 1 68 ? 14.423 8.224 -7.116 1.00 79.75 68 PHE A O 1
ATOM 526 N N . GLU A 1 69 ? 14.850 10.146 -6.029 1.00 76.69 69 GLU A N 1
ATOM 527 C CA . GLU A 1 69 ? 16.107 10.437 -6.724 1.00 76.69 69 GLU A CA 1
ATOM 528 C C . GLU A 1 69 ? 17.149 9.377 -6.401 1.00 76.69 69 GLU A C 1
ATOM 530 O O . GLU A 1 69 ? 17.688 8.765 -7.318 1.00 76.69 69 GLU A O 1
ATOM 535 N N . GLN A 1 70 ? 17.324 9.041 -5.119 1.00 75.38 70 GLN A N 1
ATOM 536 C CA . GLN A 1 70 ? 18.192 7.941 -4.718 1.00 75.38 70 GLN A CA 1
ATOM 537 C C . GLN A 1 70 ? 17.775 6.631 -5.376 1.00 75.38 70 GLN A C 1
ATOM 539 O O . GLN A 1 70 ? 18.643 5.951 -5.899 1.00 75.38 70 GLN A O 1
ATOM 544 N N . LEU A 1 71 ? 16.487 6.271 -5.409 1.00 74.12 71 LEU A N 1
ATOM 545 C CA . LEU A 1 71 ? 16.030 5.052 -6.088 1.00 74.12 71 LEU A CA 1
ATOM 546 C C . LEU A 1 71 ? 16.356 5.045 -7.593 1.00 74.12 71 LEU A C 1
ATOM 548 O O . LEU A 1 71 ? 16.745 3.995 -8.101 1.00 74.12 71 LEU A O 1
ATOM 552 N N . ASN A 1 72 ? 16.244 6.181 -8.288 1.00 70.75 72 ASN A N 1
ATOM 553 C CA . ASN A 1 72 ? 16.604 6.293 -9.709 1.00 70.75 72 ASN A CA 1
ATOM 554 C C . ASN A 1 72 ? 18.130 6.259 -9.926 1.00 70.75 72 ASN A C 1
ATOM 556 O O . ASN A 1 72 ? 18.620 5.516 -10.773 1.00 70.75 72 ASN A O 1
ATOM 560 N N . ASP A 1 73 ? 18.904 7.018 -9.149 1.00 64.81 73 ASP A N 1
ATOM 561 C CA . ASP A 1 73 ? 20.375 7.064 -9.231 1.00 64.81 73 ASP A CA 1
ATOM 562 C C . ASP A 1 73 ? 21.014 5.714 -8.919 1.00 64.81 73 ASP A C 1
ATOM 564 O O . ASP A 1 73 ? 22.043 5.316 -9.474 1.00 64.81 73 ASP A O 1
ATOM 568 N N . ILE A 1 74 ? 20.369 4.995 -8.010 1.00 58.53 74 ILE A N 1
ATOM 569 C CA . ILE A 1 74 ? 20.693 3.638 -7.644 1.00 58.53 74 ILE A CA 1
ATOM 570 C C . ILE A 1 74 ? 20.548 2.683 -8.842 1.00 58.53 74 ILE A C 1
ATOM 572 O O . ILE A 1 74 ? 21.417 1.822 -9.021 1.00 58.53 74 ILE A O 1
ATOM 576 N N . GLU A 1 75 ? 19.487 2.830 -9.637 1.00 58.78 75 GLU A N 1
ATOM 577 C CA . GLU A 1 75 ? 19.252 2.059 -10.865 1.00 58.78 75 GLU A CA 1
ATOM 578 C C . GLU A 1 75 ? 20.257 2.439 -11.969 1.00 58.78 75 GLU A C 1
ATOM 580 O O . GLU A 1 75 ? 20.715 1.562 -12.699 1.00 58.78 75 GLU A O 1
ATOM 585 N N . ASN A 1 76 ? 20.712 3.697 -12.001 1.00 58.81 76 ASN A N 1
ATOM 586 C CA . ASN A 1 76 ? 21.708 4.218 -12.950 1.00 58.81 76 ASN A CA 1
ATOM 587 C C . ASN A 1 76 ? 23.181 3.954 -12.556 1.00 58.81 76 ASN A C 1
ATOM 589 O O . ASN A 1 76 ? 24.090 4.501 -13.171 1.00 58.81 76 ASN A O 1
ATOM 593 N N . ASN A 1 77 ? 23.445 3.106 -11.552 1.00 57.22 77 ASN A N 1
ATOM 594 C CA . ASN A 1 77 ? 24.790 2.694 -11.102 1.00 57.22 77 ASN A CA 1
ATOM 595 C C . ASN A 1 77 ? 25.730 3.807 -10.579 1.00 57.22 77 ASN A C 1
ATOM 597 O O . ASN A 1 77 ? 26.924 3.563 -10.414 1.00 57.22 77 ASN A O 1
ATOM 601 N N . ASN A 1 78 ? 25.222 4.983 -10.205 1.00 53.97 78 ASN A N 1
ATOM 602 C CA . ASN A 1 78 ? 26.081 6.138 -9.892 1.00 53.97 78 ASN A CA 1
ATOM 603 C C . ASN A 1 78 ? 26.624 6.210 -8.450 1.00 53.97 78 ASN A C 1
ATOM 605 O O . ASN A 1 78 ? 27.439 7.076 -8.145 1.00 53.97 78 ASN A O 1
ATOM 609 N N . GLN A 1 79 ? 26.222 5.318 -7.536 1.00 54.62 79 GLN A N 1
ATOM 610 C CA . GLN A 1 79 ? 26.705 5.340 -6.143 1.00 54.62 79 GLN A CA 1
ATOM 611 C C . GLN A 1 79 ? 27.098 3.949 -5.637 1.00 54.62 79 GLN A C 1
ATOM 613 O O . GLN A 1 79 ? 26.458 2.966 -5.988 1.00 54.62 79 GLN A O 1
ATOM 618 N N . THR A 1 80 ? 28.114 3.848 -4.772 1.00 52.22 80 THR A N 1
ATOM 619 C CA . THR A 1 80 ? 28.774 2.599 -4.311 1.00 52.22 80 THR A CA 1
ATOM 620 C C . THR A 1 80 ? 28.642 2.344 -2.795 1.00 52.22 80 THR A C 1
ATOM 622 O O . THR A 1 80 ? 29.485 1.700 -2.174 1.00 52.22 80 THR A O 1
ATOM 625 N N . GLY A 1 81 ? 27.568 2.824 -2.159 1.00 58.44 81 GLY A N 1
ATOM 626 C CA . GLY A 1 81 ? 27.305 2.623 -0.724 1.00 58.44 81 GLY A CA 1
ATOM 627 C C . GLY A 1 81 ? 26.667 1.268 -0.349 1.00 58.44 81 GLY A C 1
ATOM 628 O O . GLY A 1 81 ? 25.897 0.672 -1.103 1.00 58.44 81 GLY A O 1
ATOM 629 N N . LYS A 1 82 ? 26.919 0.781 0.878 1.00 56.00 82 LYS A N 1
ATOM 630 C CA . LYS A 1 82 ? 26.300 -0.451 1.429 1.00 56.00 82 LYS A CA 1
ATOM 631 C C . LYS A 1 82 ? 24.773 -0.326 1.590 1.00 56.00 82 LYS A C 1
ATOM 633 O O . LYS A 1 82 ? 24.049 -1.275 1.296 1.00 56.00 82 LYS A O 1
ATOM 638 N N . TYR A 1 83 ? 24.284 0.851 1.991 1.00 53.88 83 TYR A N 1
ATOM 639 C CA . TYR A 1 83 ? 22.848 1.161 2.082 1.00 53.88 83 TYR A CA 1
ATOM 640 C C . TYR A 1 83 ? 22.165 1.155 0.708 1.00 53.88 83 TYR A C 1
ATOM 642 O O . TYR A 1 83 ? 21.120 0.525 0.539 1.00 53.88 83 TYR A O 1
ATOM 650 N N . SER A 1 84 ? 22.802 1.742 -0.306 1.00 62.69 84 SER A N 1
ATOM 651 C CA . SER A 1 84 ? 22.286 1.729 -1.675 1.00 62.69 84 SER A CA 1
ATOM 652 C C . SER A 1 84 ? 22.336 0.340 -2.318 1.00 62.69 84 SER A C 1
ATOM 654 O O . SER A 1 84 ? 21.540 0.050 -3.205 1.00 62.69 84 SER A O 1
ATOM 656 N N . LYS A 1 85 ? 23.205 -0.573 -1.862 1.00 65.94 85 LYS A N 1
ATOM 657 C CA . LYS A 1 85 ? 23.181 -1.986 -2.288 1.00 65.94 85 LYS A CA 1
ATOM 658 C C . LYS A 1 85 ? 21.951 -2.735 -1.761 1.00 65.94 85 LYS A C 1
ATOM 660 O O . LYS A 1 85 ? 21.320 -3.474 -2.510 1.00 65.94 85 LYS A O 1
ATOM 665 N N . ASN A 1 86 ? 21.570 -2.517 -0.501 1.00 69.56 86 ASN A N 1
ATOM 666 C CA . ASN A 1 86 ? 20.370 -3.138 0.070 1.00 69.56 86 ASN A CA 1
ATOM 667 C C . ASN A 1 86 ? 19.083 -2.622 -0.582 1.00 69.56 86 ASN A C 1
ATOM 669 O O . ASN A 1 86 ? 18.170 -3.412 -0.819 1.00 69.56 86 ASN A O 1
ATOM 673 N N . LEU A 1 87 ? 19.020 -1.329 -0.911 1.00 72.94 87 LEU A N 1
ATOM 674 C CA . LEU A 1 87 ? 17.882 -0.768 -1.636 1.00 72.94 87 LEU A CA 1
ATOM 675 C C . LEU A 1 87 ? 17.788 -1.336 -3.067 1.00 72.94 87 LEU A C 1
ATOM 677 O O . LEU A 1 87 ? 16.726 -1.828 -3.432 1.00 72.94 87 LEU A O 1
ATOM 681 N N . ARG A 1 88 ? 18.904 -1.432 -3.814 1.00 71.38 88 ARG A N 1
ATOM 682 C CA . ARG A 1 88 ? 18.958 -2.084 -5.154 1.00 71.38 88 ARG A CA 1
ATOM 683 C C . ARG A 1 88 ? 18.462 -3.502 -5.188 1.00 71.38 88 ARG A C 1
ATOM 685 O O . ARG A 1 88 ? 17.880 -3.958 -6.173 1.00 71.38 88 ARG A O 1
ATOM 692 N N . ASN A 1 89 ? 18.828 -4.247 -4.159 1.00 79.06 89 ASN A N 1
ATOM 693 C CA . ASN A 1 89 ? 18.561 -5.670 -4.132 1.00 79.06 89 ASN A CA 1
ATOM 694 C C . ASN A 1 89 ? 17.083 -5.948 -3.870 1.00 79.06 89 ASN A C 1
ATOM 696 O O . ASN A 1 89 ? 16.597 -6.997 -4.279 1.00 79.06 89 ASN A O 1
ATOM 700 N N . ASN A 1 90 ? 16.373 -5.010 -3.238 1.00 84.62 90 ASN A N 1
ATOM 701 C CA . ASN A 1 90 ? 15.015 -5.235 -2.759 1.00 84.62 90 ASN A CA 1
ATOM 702 C C . ASN A 1 90 ? 13.950 -4.391 -3.457 1.00 84.62 90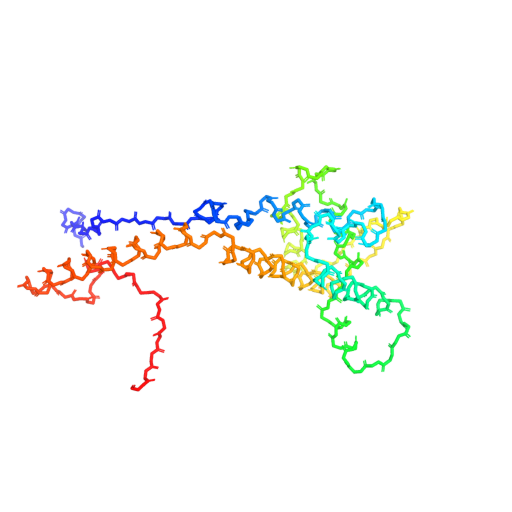 ASN A C 1
ATOM 704 O O . ASN A 1 90 ? 12.792 -4.797 -3.418 1.00 84.62 90 ASN A O 1
ATOM 708 N N . TYR A 1 91 ? 14.317 -3.278 -4.095 1.00 86.75 91 TYR A N 1
ATOM 709 C CA . TYR A 1 91 ? 13.387 -2.326 -4.698 1.00 86.75 91 TYR A CA 1
ATOM 710 C C . TYR A 1 91 ? 13.822 -1.956 -6.117 1.00 86.75 91 TYR A C 1
ATOM 712 O O . TYR A 1 91 ? 15.011 -1.857 -6.412 1.00 86.75 91 TYR A O 1
ATOM 720 N N . SER A 1 92 ? 12.838 -1.769 -6.992 1.00 85.19 92 SER A N 1
ATOM 721 C CA . SER A 1 92 ? 13.015 -1.176 -8.318 1.00 85.19 92 SER A CA 1
ATOM 722 C C . SER A 1 92 ? 11.831 -0.274 -8.636 1.00 85.19 92 SER A C 1
ATOM 724 O O . SER A 1 92 ? 10.675 -0.703 -8.546 1.00 85.19 92 SER A O 1
ATOM 726 N N . TRP A 1 93 ? 12.123 0.982 -8.961 1.00 85.81 93 TRP A N 1
ATOM 727 C CA . TRP A 1 93 ? 11.135 1.993 -9.311 1.00 85.81 93 TRP A CA 1
ATOM 728 C C . TRP A 1 93 ? 10.893 2.040 -10.819 1.00 85.81 93 TRP A C 1
ATOM 730 O O . TRP A 1 93 ? 9.735 2.086 -11.231 1.00 85.81 93 TRP A O 1
ATOM 740 N N . ALA A 1 94 ? 11.932 1.935 -11.654 1.00 81.56 94 ALA A N 1
ATOM 741 C CA . ALA A 1 94 ? 11.771 1.862 -13.109 1.00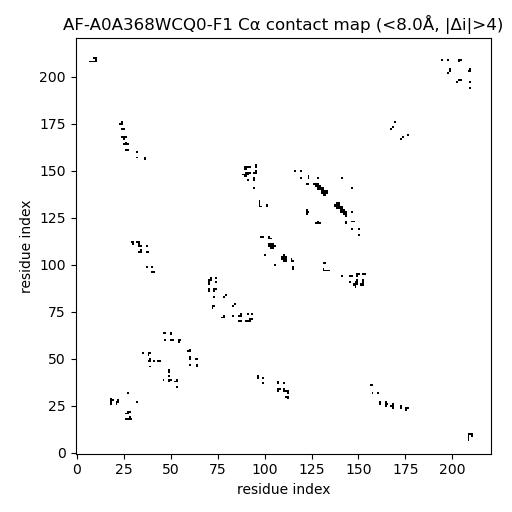 81.56 94 ALA A CA 1
ATOM 742 C C . ALA A 1 94 ? 10.896 0.680 -13.545 1.00 81.56 94 ALA A C 1
ATOM 744 O O . ALA A 1 94 ? 9.977 0.847 -14.352 1.00 81.56 94 ALA A O 1
ATOM 745 N N . THR A 1 95 ? 11.122 -0.495 -12.951 1.00 84.88 95 THR A N 1
ATOM 746 C CA . THR A 1 95 ? 10.307 -1.687 -13.217 1.00 84.88 95 THR A CA 1
ATOM 747 C C . THR A 1 95 ? 8.852 -1.448 -12.818 1.00 84.88 95 THR A C 1
ATOM 749 O O . THR A 1 95 ? 7.944 -1.761 -13.579 1.00 84.88 95 THR A O 1
ATOM 752 N N . LEU A 1 96 ? 8.608 -0.835 -11.653 1.00 87.19 96 LEU A N 1
ATOM 753 C CA . LEU A 1 96 ? 7.249 -0.542 -11.197 1.00 87.19 96 LEU A CA 1
ATOM 754 C C . LEU A 1 96 ? 6.529 0.460 -12.113 1.00 87.19 96 LEU A C 1
ATOM 756 O O . LEU A 1 96 ? 5.370 0.229 -12.445 1.00 87.19 96 LEU A O 1
ATOM 760 N N . LYS A 1 97 ? 7.203 1.525 -12.567 1.00 85.81 97 LYS A N 1
ATOM 761 C CA . LYS A 1 97 ? 6.638 2.473 -13.547 1.00 85.81 97 LYS A CA 1
ATOM 762 C C . LYS A 1 97 ? 6.231 1.772 -14.843 1.00 85.81 97 LYS A C 1
ATOM 764 O O . LYS A 1 97 ? 5.127 1.992 -15.325 1.00 85.81 97 LYS A O 1
ATOM 769 N N . SER A 1 98 ? 7.093 0.889 -15.348 1.00 83.56 98 SER A N 1
ATOM 770 C CA . SER A 1 98 ? 6.824 0.114 -16.567 1.00 83.56 98 SER A CA 1
ATOM 771 C C . SER A 1 98 ? 5.637 -0.839 -16.390 1.00 83.56 98 SER A C 1
ATOM 773 O O . SER A 1 98 ? 4.857 -1.050 -17.305 1.00 83.56 98 SER A O 1
ATOM 775 N N . LEU A 1 99 ? 5.453 -1.406 -15.196 1.00 85.31 99 LEU A N 1
ATOM 776 C CA . LEU A 1 99 ? 4.290 -2.247 -14.906 1.00 85.31 99 LEU A CA 1
ATOM 777 C C . LEU A 1 99 ? 2.995 -1.435 -14.818 1.00 85.31 99 LEU A C 1
ATOM 779 O O . LEU A 1 99 ? 1.955 -1.893 -15.288 1.00 85.31 99 LEU A O 1
ATOM 783 N N . ILE A 1 100 ? 3.049 -0.238 -14.228 1.00 84.94 100 ILE A N 1
ATOM 784 C CA . ILE A 1 100 ? 1.884 0.648 -14.128 1.00 84.94 100 ILE A CA 1
ATOM 785 C C . ILE A 1 100 ? 1.431 1.102 -15.521 1.00 84.94 100 ILE A C 1
ATOM 787 O O . ILE A 1 100 ? 0.230 1.116 -15.768 1.00 84.94 100 ILE A O 1
ATOM 791 N N . SER A 1 101 ? 2.354 1.381 -16.448 1.00 78.75 101 SER A N 1
ATOM 792 C CA . SER A 1 101 ? 2.007 1.799 -17.815 1.00 78.75 101 SER A CA 1
ATOM 793 C C . SER A 1 101 ? 1.352 0.707 -18.670 1.00 78.75 101 SER A C 1
ATOM 795 O O . SER A 1 101 ? 0.730 1.024 -19.677 1.00 78.75 101 SER A O 1
ATOM 797 N N . ILE A 1 102 ? 1.475 -0.568 -18.292 1.00 78.75 102 ILE A N 1
ATOM 798 C CA . ILE A 1 102 ? 0.852 -1.702 -19.004 1.00 78.75 102 ILE A CA 1
ATOM 799 C C . ILE A 1 102 ? -0.509 -2.066 -18.419 1.00 78.75 102 ILE A C 1
ATOM 801 O O . ILE A 1 102 ? -1.296 -2.765 -19.060 1.00 78.75 102 ILE A O 1
ATOM 805 N N . CYS A 1 103 ? -0.783 -1.650 -17.183 1.00 76.75 103 CYS A N 1
ATOM 806 C CA . CYS A 1 103 ? -2.036 -1.997 -16.538 1.00 76.75 103 CYS A CA 1
ATOM 807 C C . CYS A 1 103 ? -3.218 -1.426 -17.336 1.00 76.75 103 CYS A C 1
ATOM 809 O O . CYS A 1 103 ? -3.174 -0.265 -17.744 1.00 76.75 103 CYS A O 1
ATOM 811 N N . PRO A 1 104 ? -4.285 -2.217 -17.550 1.00 64.12 104 PRO A N 1
ATOM 812 C CA . PRO A 1 104 ? -5.469 -1.739 -18.247 1.00 64.12 104 PRO A CA 1
ATOM 813 C C . PRO A 1 104 ? -6.082 -0.563 -17.472 1.00 64.12 104 PRO A C 1
ATOM 815 O O . PRO A 1 104 ? -6.402 -0.689 -16.291 1.00 64.12 104 PRO A O 1
ATOM 818 N N . GLY A 1 105 ? -6.214 0.580 -18.147 1.00 60.06 105 GLY A N 1
ATOM 819 C CA . GLY A 1 105 ? -6.621 1.851 -17.546 1.00 60.06 105 GLY A CA 1
ATOM 820 C C . GLY A 1 105 ? -5.620 2.954 -17.877 1.00 60.06 105 GLY A C 1
ATOM 821 O O . GLY A 1 105 ? -4.793 3.313 -17.049 1.00 60.06 105 GLY A O 1
ATOM 822 N N . GLU A 1 106 ? -5.716 3.511 -19.087 1.00 57.31 106 GLU A N 1
ATOM 823 C CA . GLU A 1 106 ? -4.844 4.594 -19.589 1.00 57.31 106 GLU A CA 1
ATOM 824 C C . GLU A 1 106 ? -5.097 5.955 -18.906 1.00 57.31 106 GLU A C 1
ATOM 826 O O . GLU A 1 106 ? -4.538 6.978 -19.298 1.00 57.31 106 GLU A O 1
ATOM 831 N N . SER A 1 107 ? -5.968 5.993 -17.894 1.00 63.12 107 SER A N 1
ATOM 832 C CA . SER A 1 107 ? -6.359 7.208 -17.193 1.00 63.12 107 SER A CA 1
ATOM 833 C C . SER A 1 107 ? -6.200 7.050 -15.681 1.00 63.12 107 SER A C 1
ATOM 835 O O . SER A 1 107 ? -6.428 5.981 -15.112 1.00 63.12 107 SER A O 1
ATOM 837 N N . GLU A 1 108 ? -5.878 8.159 -15.010 1.00 65.06 108 GLU A N 1
ATOM 838 C CA . GLU A 1 108 ? -5.760 8.255 -13.549 1.00 65.06 108 GLU A CA 1
ATOM 839 C C . GLU A 1 108 ? -6.977 7.667 -12.802 1.00 65.06 108 GLU A C 1
ATOM 841 O O . GLU A 1 108 ? -6.838 7.162 -11.687 1.00 65.06 108 GLU A O 1
ATOM 846 N N . LYS A 1 109 ? -8.173 7.727 -13.406 1.00 65.75 109 LYS A N 1
ATOM 847 C CA . LYS A 1 109 ? -9.428 7.270 -12.793 1.00 65.75 109 LYS A CA 1
ATOM 848 C C . LYS A 1 109 ? -9.731 5.794 -13.041 1.00 65.75 109 LYS A C 1
ATOM 850 O O . LYS A 1 109 ? -10.445 5.195 -12.239 1.00 65.75 109 LYS A O 1
ATOM 855 N N . ASP A 1 110 ? -9.199 5.224 -14.118 1.00 74.25 110 ASP A N 1
ATOM 856 C CA . ASP A 1 110 ? -9.473 3.843 -14.523 1.00 74.25 110 ASP A CA 1
ATOM 857 C C . ASP A 1 110 ? -8.401 2.865 -14.038 1.00 74.25 110 ASP A C 1
ATOM 859 O O . ASP A 1 110 ? -8.645 1.658 -14.006 1.00 74.25 110 ASP A O 1
ATOM 863 N N . PHE A 1 111 ? -7.239 3.372 -13.615 1.00 81.00 111 PHE A N 1
ATOM 864 C CA . PHE A 1 111 ? -6.171 2.556 -13.054 1.00 81.00 111 PHE A CA 1
ATOM 865 C C . PHE A 1 111 ? -6.623 1.831 -11.776 1.00 81.00 111 PHE A C 1
ATOM 867 O O . PHE A 1 111 ? -6.969 2.439 -10.756 1.00 81.00 111 PHE A O 1
ATOM 874 N N . LYS A 1 112 ? -6.568 0.495 -11.805 1.00 84.12 112 LYS A N 1
ATOM 875 C CA . LYS A 1 112 ? -6.940 -0.364 -10.676 1.00 84.12 112 LYS A CA 1
ATOM 876 C C . LYS A 1 112 ? -5.715 -1.015 -10.057 1.00 84.12 112 LYS A C 1
ATOM 878 O O . LYS A 1 112 ? -5.041 -1.843 -10.661 1.00 84.12 112 LYS A O 1
ATOM 883 N N . LEU A 1 113 ? -5.507 -0.735 -8.771 1.00 85.94 113 LEU A N 1
ATOM 884 C CA . LEU A 1 113 ? -4.420 -1.332 -7.992 1.00 85.94 113 LEU A CA 1
ATOM 885 C C . LEU A 1 113 ? -4.478 -2.871 -7.958 1.00 85.94 113 LEU A C 1
ATOM 887 O O . LEU A 1 113 ? -3.439 -3.525 -7.909 1.00 85.94 113 LEU A O 1
ATOM 891 N N . LEU A 1 114 ? -5.683 -3.448 -7.983 1.00 86.94 114 LEU A N 1
ATOM 892 C CA . LEU A 1 114 ? -5.865 -4.899 -7.986 1.00 86.94 114 LEU A CA 1
ATOM 893 C C . LEU A 1 114 ? -5.292 -5.544 -9.255 1.00 86.94 114 LEU A C 1
ATOM 895 O O . LEU A 1 114 ? -4.667 -6.595 -9.163 1.00 86.94 114 LEU A O 1
ATOM 899 N N . ASP A 1 115 ? -5.444 -4.897 -10.409 1.00 86.06 115 ASP A N 1
ATOM 900 C CA . ASP A 1 115 ? -4.963 -5.431 -11.685 1.00 86.06 115 ASP A CA 1
ATOM 901 C C . ASP A 1 115 ? -3.431 -5.456 -11.719 1.00 86.06 115 ASP A C 1
ATOM 903 O O . ASP A 1 115 ? -2.838 -6.455 -12.129 1.00 86.06 115 ASP A O 1
ATOM 907 N N . LEU A 1 116 ? -2.783 -4.429 -11.157 1.00 87.94 116 LEU A N 1
ATOM 908 C CA . LEU A 1 116 ? -1.329 -4.406 -10.977 1.00 87.94 116 LEU A CA 1
ATOM 909 C C . LEU A 1 116 ? -0.840 -5.560 -10.086 1.00 87.94 116 LEU A C 1
ATOM 911 O O . LEU A 1 116 ? 0.130 -6.238 -10.430 1.00 87.94 116 LEU A O 1
ATOM 915 N N . PHE A 1 117 ? -1.506 -5.812 -8.953 1.00 88.75 117 PHE A N 1
ATOM 916 C CA . PHE A 1 117 ? -1.166 -6.954 -8.097 1.00 88.75 117 PHE A CA 1
ATOM 917 C C . PHE A 1 117 ? -1.387 -8.286 -8.809 1.00 88.75 117 PHE A C 1
ATOM 919 O O . PHE A 1 117 ? -0.532 -9.161 -8.708 1.00 88.75 117 PHE A O 1
ATOM 926 N N . ASN A 1 118 ? -2.485 -8.428 -9.552 1.00 89.44 118 ASN A N 1
ATOM 927 C CA . ASN A 1 118 ? -2.801 -9.647 -10.287 1.00 89.44 118 ASN A CA 1
ATOM 928 C C . ASN A 1 118 ? -1.738 -9.964 -11.342 1.00 89.44 118 ASN A C 1
ATOM 930 O O . ASN A 1 118 ? -1.290 -11.104 -11.407 1.00 89.44 118 ASN A O 1
ATOM 934 N N . ILE A 1 119 ? -1.294 -8.973 -12.125 1.00 87.31 119 ILE A N 1
ATOM 935 C CA . ILE A 1 119 ? -0.235 -9.157 -13.130 1.00 87.31 119 ILE A CA 1
ATOM 936 C C . ILE A 1 119 ? 1.058 -9.617 -12.450 1.00 87.31 119 ILE A C 1
ATOM 938 O O . ILE A 1 119 ? 1.636 -10.637 -12.827 1.00 87.31 119 ILE A O 1
ATOM 942 N N . ILE A 1 120 ? 1.494 -8.903 -11.409 1.00 88.25 120 ILE A N 1
ATOM 943 C CA . ILE A 1 120 ? 2.727 -9.236 -10.686 1.00 88.25 120 ILE A CA 1
ATOM 944 C C . ILE A 1 120 ? 2.644 -10.643 -10.086 1.00 88.25 120 ILE A C 1
ATOM 946 O O . ILE A 1 120 ? 3.551 -11.454 -10.280 1.00 88.25 120 ILE A O 1
ATOM 950 N N . ASP A 1 121 ? 1.569 -10.945 -9.359 1.00 89.50 121 ASP A N 1
ATOM 951 C CA . ASP A 1 121 ? 1.441 -12.201 -8.627 1.00 89.50 121 ASP A CA 1
ATOM 952 C C . ASP A 1 121 ? 1.235 -13.392 -9.580 1.00 89.50 121 ASP A C 1
ATOM 954 O O . ASP A 1 121 ? 1.795 -14.458 -9.329 1.00 89.50 121 ASP A O 1
ATOM 958 N N . LEU A 1 122 ? 0.542 -13.217 -10.713 1.00 89.38 122 LEU A N 1
ATOM 959 C CA . LEU A 1 122 ? 0.424 -14.242 -11.758 1.00 89.38 122 LEU A CA 1
ATOM 960 C C . LEU A 1 122 ? 1.800 -14.639 -12.310 1.00 89.38 122 LEU A C 1
ATOM 962 O O . LEU A 1 122 ? 2.141 -15.822 -12.336 1.00 89.38 122 LEU A O 1
ATOM 966 N N . HIS A 1 123 ? 2.609 -13.659 -12.714 1.00 87.62 123 HIS A N 1
ATOM 967 C CA . HIS A 1 123 ? 3.933 -13.912 -13.285 1.00 87.62 123 HIS A CA 1
ATOM 968 C C . HIS A 1 123 ? 4.913 -14.497 -12.260 1.00 87.62 123 HIS A C 1
ATOM 970 O O . HIS A 1 123 ? 5.671 -15.419 -12.575 1.00 87.62 123 HIS A O 1
ATOM 976 N N . LEU A 1 124 ? 4.855 -14.032 -11.008 1.00 88.62 124 LEU A N 1
ATOM 977 C CA . LEU A 1 124 ? 5.666 -14.581 -9.922 1.00 88.62 124 LEU A CA 1
ATOM 978 C C . LEU A 1 124 ? 5.294 -16.027 -9.581 1.00 88.62 124 LEU A C 1
ATOM 980 O O . LEU A 1 124 ? 6.196 -16.839 -9.378 1.00 88.62 124 LEU A O 1
ATOM 984 N N . ASN A 1 125 ? 4.000 -16.352 -9.531 1.00 90.12 125 ASN A N 1
ATOM 985 C CA . ASN A 1 125 ? 3.528 -17.702 -9.216 1.00 90.12 125 ASN A CA 1
ATOM 986 C C . ASN A 1 125 ? 3.826 -18.692 -10.348 1.00 90.12 125 ASN A C 1
ATOM 988 O O . ASN A 1 125 ? 4.180 -19.837 -10.077 1.00 90.12 125 ASN A O 1
ATOM 992 N N . ASN A 1 126 ? 3.746 -18.241 -11.601 1.00 89.25 126 ASN A N 1
ATOM 993 C CA . ASN A 1 126 ? 4.056 -19.065 -12.770 1.00 89.25 126 ASN A CA 1
ATOM 994 C C . ASN A 1 126 ? 5.563 -19.182 -13.050 1.00 89.25 126 ASN A C 1
ATOM 996 O O . ASN A 1 126 ? 5.962 -19.958 -13.915 1.00 89.25 126 ASN A O 1
ATOM 1000 N N . GLY A 1 127 ? 6.409 -18.417 -12.351 1.00 87.31 127 GLY A N 1
ATOM 1001 C CA . GLY A 1 127 ? 7.856 -18.434 -12.566 1.00 87.31 127 GLY A CA 1
ATOM 1002 C C . GLY A 1 127 ? 8.274 -17.895 -13.938 1.00 87.31 127 GLY A C 1
ATOM 1003 O O . GLY A 1 127 ? 9.298 -18.313 -14.473 1.00 87.31 127 GLY A O 1
ATOM 1004 N N . GLN A 1 128 ? 7.498 -16.973 -14.514 1.00 87.00 128 GLN A N 1
ATOM 1005 C CA . GLN A 1 128 ? 7.734 -16.424 -15.849 1.00 87.00 128 GLN A CA 1
ATOM 1006 C C . GLN A 1 128 ? 7.984 -14.916 -15.794 1.00 87.00 128 GLN A C 1
ATOM 1008 O O . GLN A 1 128 ? 7.213 -14.171 -15.194 1.00 87.00 128 GLN A O 1
ATOM 1013 N N . GLY A 1 129 ? 9.050 -14.467 -16.459 1.00 86.19 129 GLY A N 1
ATOM 1014 C CA . GLY A 1 129 ? 9.218 -13.060 -16.822 1.00 86.19 129 GLY A CA 1
ATOM 1015 C C . GLY A 1 129 ? 8.383 -12.705 -18.053 1.00 86.19 129 GLY A C 1
ATOM 1016 O O . GLY A 1 129 ? 7.873 -13.591 -18.742 1.00 86.19 129 GLY A O 1
ATOM 1017 N N . PHE A 1 130 ? 8.247 -11.416 -18.348 1.00 86.44 130 PHE A N 1
ATOM 1018 C CA . PHE A 1 130 ? 7.531 -10.957 -19.538 1.00 86.44 130 PHE A CA 1
ATOM 1019 C C . PHE A 1 130 ? 8.120 -9.666 -20.097 1.00 86.44 130 PHE A C 1
ATOM 1021 O O . PHE A 1 130 ? 8.876 -8.964 -19.426 1.00 86.44 130 PHE A O 1
ATOM 1028 N N . HIS A 1 131 ? 7.796 -9.377 -21.356 1.00 84.38 131 HIS A N 1
ATOM 1029 C CA . HIS A 1 131 ? 8.245 -8.163 -22.022 1.00 84.38 131 HIS A CA 1
ATOM 1030 C C . HIS A 1 131 ? 7.274 -7.017 -21.789 1.00 84.38 131 HIS A C 1
ATOM 1032 O O . HIS A 1 131 ? 6.064 -7.166 -21.953 1.00 84.38 131 HIS A O 1
ATOM 1038 N N . THR A 1 132 ? 7.841 -5.860 -21.490 1.00 80.25 132 THR A N 1
ATOM 1039 C CA . THR A 1 132 ? 7.124 -4.617 -21.258 1.00 80.25 132 THR A CA 1
ATOM 1040 C C . THR A 1 132 ? 7.702 -3.512 -22.127 1.00 80.25 132 THR A C 1
ATOM 1042 O O . THR A 1 132 ? 8.928 -3.425 -22.217 1.00 80.25 132 THR A O 1
ATOM 1045 N N . PRO A 1 133 ? 6.882 -2.657 -22.754 1.00 73.38 133 PRO A N 1
ATOM 1046 C CA . PRO A 1 133 ? 7.401 -1.449 -23.373 1.00 73.38 133 PRO A CA 1
ATOM 1047 C C . PRO A 1 133 ? 7.999 -0.538 -22.289 1.00 73.38 133 PRO A C 1
ATOM 1049 O O . PRO A 1 133 ? 7.385 -0.326 -21.242 1.00 73.38 133 PRO A O 1
ATOM 1052 N N . ASN A 1 134 ? 9.204 -0.025 -22.521 1.00 69.62 134 ASN A N 1
ATOM 1053 C CA . ASN A 1 134 ? 9.767 1.063 -21.728 1.00 69.62 134 ASN A CA 1
ATOM 1054 C C . ASN A 1 134 ? 9.153 2.412 -22.156 1.00 69.62 134 ASN A C 1
ATOM 1056 O O . ASN A 1 134 ? 8.324 2.478 -23.066 1.00 69.62 134 ASN A O 1
ATOM 1060 N N . ALA A 1 135 ? 9.582 3.503 -21.515 1.00 63.50 135 ALA A N 1
ATOM 1061 C CA . ALA A 1 135 ? 9.135 4.860 -21.848 1.00 63.50 135 ALA A CA 1
ATOM 1062 C C . ALA A 1 135 ? 9.464 5.293 -23.296 1.00 63.50 135 ALA A C 1
ATOM 1064 O O . ALA A 1 135 ? 8.853 6.228 -23.802 1.00 63.50 135 ALA A O 1
ATOM 1065 N N . GLU A 1 136 ? 10.398 4.609 -23.959 1.00 64.62 136 GLU A N 1
ATOM 1066 C CA . GLU A 1 136 ? 10.851 4.865 -25.333 1.00 64.62 136 GLU A CA 1
ATOM 1067 C C . GLU A 1 136 ? 10.181 3.920 -26.356 1.00 64.62 136 GLU A C 1
ATOM 1069 O O . GLU A 1 136 ? 10.443 4.002 -27.553 1.00 64.62 136 GLU A O 1
ATOM 1074 N N . GLY A 1 137 ? 9.283 3.034 -25.905 1.00 67.12 137 GLY A N 1
ATOM 1075 C CA . GLY A 1 137 ? 8.569 2.065 -26.742 1.00 67.12 137 GLY A CA 1
ATOM 1076 C C . GLY A 1 137 ? 9.335 0.768 -27.033 1.00 67.12 137 GLY A C 1
ATOM 1077 O O . GLY A 1 137 ? 8.810 -0.119 -27.711 1.00 67.12 137 GLY A O 1
ATOM 1078 N N . GLU A 1 138 ? 10.546 0.603 -26.502 1.00 74.31 138 GLU A N 1
ATOM 1079 C CA . GLU A 1 138 ? 11.342 -0.613 -26.655 1.00 74.31 138 GLU A CA 1
ATOM 1080 C C . GLU A 1 138 ? 10.877 -1.721 -25.703 1.00 74.31 138 GLU A C 1
ATOM 1082 O O . GLU A 1 138 ? 10.528 -1.485 -24.545 1.00 74.31 138 GLU A O 1
ATOM 1087 N N . LYS A 1 139 ? 10.904 -2.973 -26.174 1.00 78.44 139 LYS A N 1
ATOM 1088 C CA . LYS A 1 139 ? 10.518 -4.136 -25.365 1.00 78.44 139 LYS A CA 1
ATOM 1089 C C . LYS A 1 139 ? 11.637 -4.523 -24.400 1.00 78.44 139 LYS A C 1
ATOM 1091 O O . LYS A 1 139 ? 12.551 -5.259 -24.764 1.00 78.44 139 LYS A O 1
ATOM 1096 N N . VAL A 1 140 ? 11.505 -4.123 -23.143 1.00 81.94 140 VAL A N 1
ATOM 1097 C CA . VAL A 1 140 ? 12.385 -4.548 -22.052 1.00 81.94 140 VAL A CA 1
ATOM 1098 C C . VAL A 1 140 ? 11.853 -5.840 -21.442 1.00 81.94 140 VAL A C 1
ATOM 1100 O O . VAL A 1 140 ? 10.662 -5.968 -21.167 1.00 81.94 140 VAL A O 1
ATOM 1103 N N . PHE A 1 141 ? 12.724 -6.832 -21.258 1.00 85.88 141 PHE A N 1
ATOM 1104 C CA . PHE A 1 141 ? 12.366 -8.056 -20.545 1.00 85.88 141 PHE A CA 1
ATOM 1105 C C . PHE A 1 141 ? 12.459 -7.831 -19.036 1.00 85.88 141 PHE A C 1
ATOM 1107 O O . PHE A 1 141 ? 13.525 -7.482 -18.530 1.00 85.88 141 PHE A O 1
ATOM 1114 N N . ILE A 1 142 ? 11.364 -8.072 -18.316 1.00 86.06 142 ILE A N 1
ATOM 1115 C CA . ILE A 1 142 ? 11.348 -8.044 -16.856 1.00 86.06 142 ILE A CA 1
ATOM 1116 C C . ILE A 1 142 ? 11.487 -9.475 -16.333 1.00 86.06 142 ILE A C 1
ATOM 1118 O O . ILE A 1 142 ? 10.601 -10.314 -16.509 1.00 86.06 142 ILE A O 1
ATOM 1122 N N . ASP A 1 143 ? 12.599 -9.740 -15.649 1.00 87.81 143 ASP A N 1
ATOM 1123 C CA . ASP A 1 143 ? 12.851 -11.010 -14.972 1.00 87.81 143 ASP A CA 1
ATOM 1124 C C . ASP A 1 143 ? 12.106 -11.131 -13.620 1.00 87.81 143 ASP A C 1
ATOM 1126 O O . ASP A 1 143 ? 11.580 -10.164 -13.062 1.00 87.81 143 ASP A O 1
ATOM 1130 N N . LEU A 1 144 ? 12.102 -12.336 -13.042 1.00 88.00 144 LEU A N 1
ATOM 1131 C CA . LEU A 1 144 ? 11.433 -12.623 -11.766 1.00 88.00 144 LEU A CA 1
ATOM 1132 C C . LEU A 1 144 ? 11.970 -11.825 -10.570 1.00 88.00 144 LEU A C 1
ATOM 1134 O O . LEU A 1 144 ? 11.201 -11.458 -9.680 1.00 88.00 144 LEU A O 1
ATOM 1138 N N . ASN A 1 145 ? 13.276 -11.569 -10.503 1.00 87.50 145 ASN A N 1
ATOM 1139 C CA . ASN A 1 145 ? 13.859 -10.768 -9.430 1.00 87.50 145 ASN A CA 1
ATOM 1140 C C . ASN A 1 145 ? 13.431 -9.307 -9.565 1.00 87.50 145 ASN A C 1
ATOM 1142 O O . ASN A 1 145 ? 13.068 -8.691 -8.565 1.00 87.50 145 ASN A O 1
ATOM 1146 N N . SER A 1 146 ? 13.406 -8.775 -10.783 1.00 86.81 146 SER A N 1
ATOM 1147 C CA . SER A 1 146 ? 12.913 -7.430 -11.082 1.00 86.81 146 SER A CA 1
ATOM 1148 C C . SER A 1 146 ? 11.426 -7.282 -10.726 1.00 86.81 146 SER A C 1
ATOM 1150 O O . SER A 1 146 ? 11.052 -6.311 -10.065 1.00 86.81 146 SER A O 1
ATOM 1152 N N . LEU A 1 147 ? 10.593 -8.296 -11.000 1.00 88.44 147 LEU A N 1
ATOM 1153 C CA . LEU A 1 147 ? 9.192 -8.334 -10.546 1.00 88.44 147 LEU A CA 1
ATOM 1154 C C . LEU A 1 147 ? 9.057 -8.360 -9.017 1.00 88.44 147 LEU A C 1
ATOM 1156 O O . LEU A 1 147 ? 8.243 -7.625 -8.455 1.00 88.44 147 LEU A O 1
ATOM 1160 N N . ARG A 1 148 ? 9.868 -9.164 -8.313 1.00 89.62 148 ARG A N 1
ATOM 1161 C CA . ARG A 1 148 ? 9.881 -9.183 -6.836 1.00 89.62 148 ARG A CA 1
ATOM 1162 C C . ARG A 1 148 ? 10.247 -7.816 -6.269 1.00 89.62 148 ARG A C 1
ATOM 1164 O O . ARG A 1 148 ? 9.594 -7.347 -5.337 1.00 89.62 148 ARG A O 1
ATOM 1171 N N . LYS A 1 149 ? 11.257 -7.167 -6.852 1.00 90.31 149 LYS A N 1
ATOM 1172 C CA . LYS A 1 149 ? 11.676 -5.816 -6.475 1.00 90.31 149 LYS A CA 1
ATOM 1173 C C . LYS A 1 149 ? 10.560 -4.801 -6.706 1.00 90.31 149 LYS A C 1
ATOM 1175 O O . LYS A 1 149 ? 10.264 -4.030 -5.801 1.00 90.31 149 LYS A O 1
ATOM 1180 N N . ALA A 1 150 ? 9.887 -4.845 -7.855 1.00 89.56 150 ALA A N 1
ATOM 1181 C CA . ALA A 1 150 ? 8.754 -3.968 -8.147 1.00 89.56 150 ALA A CA 1
ATOM 1182 C C . ALA A 1 150 ? 7.587 -4.173 -7.167 1.00 89.56 150 ALA A C 1
ATOM 1184 O O . ALA A 1 150 ? 7.034 -3.200 -6.655 1.00 89.56 150 ALA A O 1
ATOM 1185 N N . ARG A 1 151 ? 7.259 -5.427 -6.824 1.00 91.00 151 ARG A N 1
ATOM 1186 C CA . ARG A 1 151 ? 6.241 -5.759 -5.810 1.00 91.00 151 ARG A CA 1
ATOM 1187 C C . ARG A 1 151 ? 6.573 -5.160 -4.444 1.00 91.00 151 ARG A C 1
ATOM 1189 O O . ARG A 1 151 ? 5.693 -4.641 -3.759 1.00 91.00 151 ARG A O 1
ATOM 1196 N N . ASN A 1 152 ? 7.836 -5.242 -4.034 1.00 90.69 152 ASN A N 1
ATOM 1197 C CA . ASN A 1 152 ? 8.298 -4.661 -2.778 1.00 90.69 152 ASN A CA 1
ATOM 1198 C C . ASN A 1 152 ? 8.240 -3.131 -2.815 1.00 90.69 152 ASN A C 1
ATOM 1200 O O . ASN A 1 152 ? 7.786 -2.530 -1.842 1.00 90.69 152 ASN A O 1
ATOM 1204 N N . THR A 1 153 ? 8.624 -2.507 -3.935 1.00 90.69 153 THR A N 1
ATOM 1205 C CA . THR A 1 153 ? 8.484 -1.056 -4.135 1.00 90.69 153 THR A CA 1
ATOM 1206 C C . THR A 1 153 ? 7.023 -0.640 -4.017 1.00 90.69 153 THR A C 1
ATOM 1208 O O . THR A 1 153 ? 6.713 0.303 -3.298 1.00 90.69 153 THR A O 1
ATOM 1211 N N . LEU A 1 154 ? 6.106 -1.380 -4.644 1.00 91.56 154 LEU A N 1
ATOM 1212 C CA . LEU A 1 154 ? 4.673 -1.101 -4.581 1.00 91.56 154 LEU A CA 1
ATOM 1213 C C . LEU A 1 154 ? 4.163 -1.124 -3.135 1.00 91.56 154 LEU A C 1
ATOM 1215 O O . LEU A 1 154 ? 3.511 -0.182 -2.691 1.00 91.56 154 LEU A O 1
ATOM 1219 N N . LYS A 1 155 ? 4.512 -2.165 -2.369 1.00 91.88 155 LYS A N 1
ATOM 1220 C CA . LYS A 1 155 ? 4.160 -2.265 -0.944 1.00 91.88 155 LYS A CA 1
ATOM 1221 C C . LYS A 1 155 ? 4.734 -1.112 -0.123 1.00 91.88 155 LYS A C 1
ATOM 1223 O O . LYS A 1 155 ? 4.029 -0.560 0.719 1.00 91.88 155 LYS A O 1
ATOM 1228 N N . LEU A 1 156 ? 5.990 -0.743 -0.373 1.00 91.19 156 LEU A N 1
ATOM 1229 C CA . LEU A 1 156 ? 6.642 0.374 0.304 1.00 91.19 156 LEU A CA 1
ATOM 1230 C C . LEU A 1 156 ? 5.894 1.687 0.051 1.00 91.19 156 LEU A C 1
ATOM 1232 O O . LEU A 1 156 ? 5.588 2.399 1.004 1.00 91.19 156 LEU A O 1
ATOM 1236 N N . LEU A 1 157 ? 5.547 1.978 -1.205 1.00 90.69 157 LEU A N 1
ATOM 1237 C CA . LEU A 1 157 ? 4.830 3.200 -1.572 1.00 90.69 157 LEU A CA 1
ATOM 1238 C C . LEU A 1 157 ? 3.420 3.249 -0.982 1.00 90.69 157 LEU A C 1
ATOM 1240 O O . LEU A 1 157 ? 3.014 4.286 -0.465 1.00 90.69 157 LEU A O 1
ATOM 1244 N N . ILE A 1 158 ? 2.694 2.128 -0.994 1.00 91.94 158 ILE A N 1
ATOM 1245 C CA . ILE A 1 158 ? 1.379 2.028 -0.347 1.00 91.94 158 ILE A CA 1
ATOM 1246 C C . ILE A 1 158 ? 1.500 2.345 1.146 1.00 91.94 158 ILE A C 1
ATOM 1248 O O . ILE A 1 158 ? 0.764 3.190 1.656 1.00 91.94 158 ILE A O 1
ATOM 1252 N N . ASN A 1 159 ? 2.452 1.715 1.838 1.00 91.56 159 ASN A N 1
ATOM 1253 C CA . ASN A 1 159 ? 2.673 1.940 3.266 1.00 91.56 159 ASN A CA 1
ATOM 1254 C C . ASN A 1 159 ? 3.077 3.385 3.564 1.00 91.56 159 ASN A C 1
ATOM 1256 O O . ASN A 1 159 ? 2.614 3.955 4.546 1.00 91.56 159 ASN A O 1
ATOM 1260 N N . LEU A 1 160 ? 3.899 3.990 2.707 1.00 90.56 160 LEU A N 1
ATOM 1261 C CA . LEU A 1 160 ? 4.324 5.376 2.846 1.00 90.56 160 LEU A CA 1
ATOM 1262 C C . LEU A 1 160 ? 3.148 6.351 2.700 1.00 90.56 160 LEU A C 1
ATOM 1264 O O . LEU A 1 160 ? 2.969 7.236 3.537 1.00 90.56 160 LEU A O 1
ATOM 1268 N N . ILE A 1 161 ? 2.316 6.162 1.670 1.00 90.62 161 ILE A N 1
ATOM 1269 C CA . ILE A 1 161 ? 1.098 6.954 1.460 1.00 90.62 161 ILE A CA 1
ATOM 1270 C C . ILE A 1 161 ? 0.167 6.801 2.667 1.00 90.62 161 ILE A C 1
ATOM 1272 O O . ILE A 1 161 ? -0.341 7.801 3.178 1.00 90.62 161 ILE A O 1
ATOM 1276 N N . PHE A 1 162 ? -0.029 5.574 3.157 1.00 90.44 162 PHE A N 1
ATOM 1277 C CA . PHE A 1 162 ? -0.842 5.315 4.342 1.00 90.44 162 PHE A CA 1
ATOM 1278 C C . PHE A 1 162 ? -0.293 5.997 5.591 1.00 90.44 162 PHE A C 1
ATOM 1280 O O . PHE A 1 162 ? -1.051 6.668 6.284 1.00 90.44 162 PHE A O 1
ATOM 1287 N N . ALA A 1 163 ? 1.005 5.868 5.865 1.00 89.69 163 ALA A N 1
ATOM 1288 C CA . ALA A 1 163 ? 1.643 6.479 7.026 1.00 89.69 163 ALA A CA 1
ATOM 1289 C C . ALA A 1 163 ? 1.498 8.006 7.002 1.00 89.69 163 ALA A C 1
ATOM 1291 O O . ALA A 1 163 ? 1.096 8.607 7.999 1.00 89.69 163 ALA A O 1
ATOM 1292 N N . TYR A 1 164 ? 1.733 8.628 5.844 1.00 89.94 164 TYR A N 1
ATOM 1293 C CA . TYR A 1 164 ? 1.548 10.065 5.662 1.00 89.94 164 TYR A CA 1
ATOM 1294 C C . TYR A 1 164 ? 0.094 10.498 5.902 1.00 89.94 164 TYR A C 1
ATOM 1296 O O . TYR A 1 164 ? -0.174 11.435 6.658 1.00 89.94 164 TYR A O 1
ATOM 1304 N N . LYS A 1 165 ? -0.873 9.806 5.287 1.00 89.94 165 LYS A N 1
ATOM 1305 C CA . LYS A 1 165 ? -2.299 10.131 5.447 1.00 89.94 165 LYS A CA 1
ATOM 1306 C C . LYS A 1 165 ? -2.787 9.890 6.869 1.00 89.94 165 LYS A C 1
ATOM 1308 O O . LYS A 1 165 ? -3.576 10.686 7.362 1.00 89.94 165 LYS A O 1
ATOM 1313 N N . TYR A 1 166 ? -2.267 8.872 7.543 1.00 88.75 166 TYR A N 1
ATOM 1314 C CA . TYR A 1 166 ? -2.559 8.609 8.945 1.00 88.75 166 TYR A CA 1
ATOM 1315 C C . TYR A 1 166 ? -2.061 9.739 9.850 1.00 88.75 166 TYR A C 1
ATOM 1317 O O . TYR A 1 166 ? -2.817 10.249 10.673 1.00 88.75 166 TYR A O 1
ATOM 1325 N N . GLN A 1 167 ? -0.827 10.212 9.652 1.00 88.44 167 GLN A N 1
ATOM 1326 C CA . GLN A 1 167 ? -0.312 11.362 10.400 1.00 88.44 167 GLN A CA 1
ATOM 1327 C C . GLN A 1 167 ? -1.144 12.630 10.162 1.00 88.44 167 GLN A C 1
ATOM 1329 O O . GLN A 1 167 ? -1.410 13.378 11.102 1.00 88.44 167 GLN A O 1
ATOM 1334 N N . LEU A 1 168 ? -1.596 12.867 8.926 1.00 88.00 168 LEU A N 1
ATOM 1335 C CA . LEU A 1 168 ? -2.516 13.968 8.630 1.00 88.00 168 LEU A CA 1
ATOM 1336 C C . LEU A 1 168 ? -3.885 13.784 9.293 1.00 88.00 168 LEU A C 1
ATOM 1338 O O . LEU A 1 168 ? -4.443 14.755 9.800 1.00 88.00 168 LEU A O 1
ATOM 1342 N N . ALA A 1 169 ? -4.418 12.562 9.308 1.00 88.38 169 ALA A N 1
ATOM 1343 C CA . ALA A 1 169 ? -5.688 12.244 9.949 1.00 88.38 169 ALA A CA 1
ATOM 1344 C C . ALA A 1 169 ? -5.634 12.536 11.454 1.00 88.38 169 ALA A C 1
ATOM 1346 O O . ALA A 1 169 ? -6.530 13.194 11.976 1.00 88.38 169 ALA A O 1
ATOM 1347 N N . LEU A 1 170 ? -4.550 12.140 12.130 1.00 86.94 170 LEU A N 1
ATOM 1348 C CA . LEU A 1 170 ? -4.339 12.437 13.550 1.00 86.94 170 LEU A CA 1
ATOM 1349 C C . LEU A 1 170 ? -4.302 13.944 13.837 1.00 86.94 170 LEU A C 1
ATOM 1351 O O . LEU A 1 170 ? -4.859 14.392 14.837 1.00 86.94 170 LEU A O 1
ATOM 1355 N N . LYS A 1 171 ? -3.661 14.733 12.964 1.00 86.56 171 LYS A N 1
ATOM 1356 C CA . LYS A 1 171 ? -3.561 16.191 13.131 1.00 86.56 171 LYS A CA 1
ATOM 1357 C C . LYS A 1 171 ? -4.888 16.905 12.871 1.00 86.56 171 LYS A C 1
ATOM 1359 O O . LYS A 1 171 ? -5.236 17.821 13.608 1.00 86.56 171 LYS A O 1
ATOM 1364 N N . ASN A 1 172 ? -5.617 16.494 11.834 1.00 86.94 172 ASN A N 1
ATOM 1365 C CA . ASN A 1 172 ? -6.743 17.271 11.308 1.00 86.94 172 ASN A CA 1
ATOM 1366 C C . ASN A 1 172 ? -8.116 16.766 11.771 1.00 86.94 172 ASN A C 1
ATOM 1368 O O . ASN A 1 172 ? -9.057 17.549 11.832 1.00 86.94 172 ASN A O 1
ATOM 1372 N N . ASN A 1 173 ? -8.244 15.477 12.103 1.00 86.62 173 ASN A N 1
ATOM 1373 C CA . ASN A 1 173 ? -9.538 14.811 12.284 1.00 86.62 173 ASN A CA 1
ATOM 1374 C C . ASN A 1 173 ? -9.712 14.207 13.683 1.00 86.62 173 ASN A C 1
ATOM 1376 O O . ASN A 1 173 ? -10.463 13.245 13.853 1.00 86.62 173 ASN A O 1
ATOM 1380 N N . ARG A 1 174 ? -9.048 14.788 14.690 1.00 84.69 174 ARG A N 1
ATOM 1381 C CA . ARG A 1 174 ? -9.056 14.299 16.076 1.00 84.69 174 ARG A CA 1
ATOM 1382 C C . ARG A 1 174 ? -10.470 14.092 16.624 1.00 84.69 174 ARG A C 1
ATOM 1384 O O . ARG A 1 174 ? -10.777 13.003 17.077 1.00 84.69 174 ARG A O 1
ATOM 1391 N N . ASN A 1 175 ? -11.366 15.060 16.426 1.00 86.31 175 ASN A N 1
ATOM 1392 C CA . ASN A 1 175 ? -12.759 14.961 16.880 1.00 86.31 175 ASN A CA 1
ATOM 1393 C C . ASN A 1 175 ? -13.514 13.762 16.281 1.00 86.31 175 ASN A C 1
ATOM 1395 O O . ASN A 1 175 ? -14.381 13.183 16.926 1.00 86.31 175 ASN A O 1
ATOM 1399 N N . THR A 1 176 ? -13.234 13.405 15.026 1.00 85.44 176 THR A N 1
ATOM 1400 C CA . THR A 1 176 ? -13.868 12.250 14.375 1.00 85.44 176 THR A CA 1
ATOM 1401 C C . THR A 1 176 ? -13.243 10.948 14.870 1.00 85.44 176 THR A C 1
ATOM 1403 O O . THR A 1 176 ? -13.954 9.969 15.068 1.00 85.44 176 THR A O 1
ATOM 1406 N N . ILE A 1 177 ? -11.932 10.940 15.113 1.00 85.69 177 ILE A N 1
ATOM 1407 C CA . ILE A 1 177 ? -11.221 9.806 15.718 1.00 85.69 177 ILE A CA 1
ATOM 1408 C C . ILE A 1 177 ? -11.742 9.539 17.134 1.00 85.69 177 ILE A C 1
ATOM 1410 O O . ILE A 1 177 ? -12.002 8.387 17.466 1.00 85.69 177 ILE A O 1
ATOM 1414 N N . ASP A 1 178 ? -11.996 10.583 17.920 1.00 87.06 178 ASP A N 1
ATOM 1415 C CA . ASP A 1 178 ? -12.557 10.455 19.267 1.00 87.06 178 ASP A CA 1
ATOM 1416 C C . ASP A 1 178 ? -13.949 9.803 19.242 1.00 87.06 178 ASP A C 1
ATOM 1418 O O . ASP A 1 178 ? -14.268 9.003 20.115 1.00 87.06 178 ASP A O 1
ATOM 1422 N N . LYS A 1 179 ? -14.760 10.050 18.202 1.00 87.00 179 LYS A N 1
ATOM 1423 C CA . LYS A 1 179 ? -16.040 9.340 18.015 1.00 87.00 179 LYS A CA 1
ATOM 1424 C C . LYS A 1 179 ? -15.846 7.849 17.744 1.00 87.00 179 LYS A C 1
ATOM 1426 O O . LYS A 1 179 ? -16.637 7.045 18.222 1.00 87.00 179 LYS A O 1
ATOM 1431 N N . TYR A 1 180 ? -14.816 7.473 16.984 1.00 85.31 180 TYR A N 1
ATOM 1432 C CA . TYR A 1 180 ? -14.481 6.060 16.783 1.00 85.31 180 TYR A CA 1
ATOM 1433 C C . TYR A 1 180 ? -13.981 5.404 18.070 1.00 85.31 180 TYR A C 1
ATOM 1435 O O . TYR A 1 180 ? -14.321 4.251 18.313 1.00 85.31 180 TYR A O 1
ATOM 1443 N N . ALA A 1 181 ? -13.217 6.132 18.890 1.00 86.31 181 ALA A N 1
ATOM 1444 C CA . ALA A 1 181 ? -12.792 5.658 20.203 1.00 86.31 181 ALA A CA 1
ATOM 1445 C C . ALA A 1 181 ? -14.001 5.427 21.121 1.00 86.31 181 ALA A C 1
ATOM 1447 O O . ALA A 1 181 ? -14.190 4.315 21.590 1.00 86.31 181 ALA A O 1
ATOM 1448 N N . GLN A 1 182 ? -14.895 6.413 21.243 1.00 87.69 182 GLN A N 1
ATOM 1449 C CA . GLN A 1 182 ? -16.132 6.282 22.025 1.00 87.69 182 GLN A CA 1
ATOM 1450 C C . GLN A 1 182 ? -17.012 5.126 21.542 1.00 87.69 182 GLN A C 1
ATOM 1452 O O . GLN A 1 182 ? -17.568 4.389 22.346 1.00 87.69 182 GLN A O 1
ATOM 1457 N N . PHE A 1 183 ? -17.135 4.946 20.225 1.00 86.19 183 PHE A N 1
ATOM 1458 C CA . PHE A 1 183 ? -17.848 3.801 19.669 1.00 86.19 183 PHE A CA 1
ATOM 1459 C C . PHE A 1 183 ? -17.210 2.469 20.085 1.00 86.19 183 PHE A C 1
ATOM 1461 O O . PHE A 1 183 ? -17.928 1.537 20.435 1.00 86.19 183 PHE A O 1
ATOM 1468 N N . ALA A 1 184 ? -15.878 2.372 20.043 1.00 85.19 184 ALA A N 1
ATOM 1469 C CA . ALA A 1 184 ? -15.162 1.174 20.464 1.00 85.19 184 ALA A CA 1
ATOM 1470 C C . ALA A 1 184 ? -15.311 0.912 21.971 1.00 85.19 184 ALA A C 1
ATOM 1472 O O . ALA A 1 184 ? -15.473 -0.244 22.351 1.00 85.19 184 ALA A O 1
ATOM 1473 N N . ASP A 1 185 ? -15.311 1.962 22.795 1.00 85.44 185 ASP A N 1
ATOM 1474 C CA . ASP A 1 185 ? -15.518 1.866 24.242 1.00 85.44 185 ASP A CA 1
ATOM 1475 C C . ASP A 1 185 ? -16.926 1.343 24.561 1.00 85.44 185 ASP A C 1
ATOM 1477 O O . ASP A 1 185 ? -17.064 0.339 25.254 1.00 85.44 185 ASP A O 1
ATOM 1481 N N . ILE A 1 186 ? -17.967 1.936 23.964 1.00 86.56 186 ILE A N 1
ATOM 1482 C CA . ILE A 1 186 ? -19.361 1.488 24.138 1.00 86.56 186 ILE A CA 1
ATOM 1483 C C . ILE A 1 186 ? -19.534 0.044 23.656 1.00 86.56 186 ILE A C 1
ATOM 1485 O O . ILE A 1 186 ? -20.185 -0.764 24.312 1.00 86.56 186 ILE A O 1
ATOM 1489 N N . LEU A 1 187 ? -18.942 -0.307 22.510 1.00 82.56 187 LEU A N 1
ATOM 1490 C CA . LEU A 1 187 ? -18.991 -1.676 22.004 1.00 82.56 187 LEU A CA 1
ATOM 1491 C C . LEU A 1 187 ? -18.313 -2.654 22.973 1.00 82.56 187 LEU A C 1
ATOM 1493 O O . LEU A 1 187 ? -18.828 -3.747 23.188 1.00 82.56 187 LEU A O 1
ATOM 1497 N N . ALA A 1 188 ? -17.172 -2.274 23.549 1.00 80.31 188 ALA A N 1
ATOM 1498 C CA . ALA A 1 188 ? -16.471 -3.097 24.524 1.00 80.31 188 ALA A CA 1
ATOM 1499 C C . ALA A 1 188 ? -17.301 -3.293 25.800 1.00 80.31 188 ALA A C 1
ATOM 1501 O O . ALA A 1 188 ? -17.389 -4.421 26.274 1.00 80.31 188 ALA A O 1
ATOM 1502 N N . GLU A 1 189 ? -17.947 -2.241 26.311 1.00 82.31 189 GLU A N 1
ATOM 1503 C CA . GLU A 1 189 ? -18.876 -2.329 27.447 1.00 82.31 189 GLU A CA 1
ATOM 1504 C C . GLU A 1 189 ? -20.025 -3.299 27.148 1.00 82.31 189 GLU A C 1
ATOM 1506 O O . GLU A 1 189 ? -20.238 -4.247 27.900 1.00 82.31 189 GLU A O 1
ATOM 1511 N N . MET A 1 190 ? -20.682 -3.162 25.991 1.00 78.81 190 MET A N 1
ATOM 1512 C CA . MET A 1 190 ? -21.755 -4.077 25.581 1.00 78.81 190 MET A CA 1
ATOM 1513 C C . MET A 1 190 ? -21.288 -5.536 25.489 1.00 78.81 190 MET A C 1
ATOM 1515 O O . MET A 1 190 ? -22.005 -6.448 25.896 1.00 78.81 190 MET A O 1
ATOM 1519 N N . MET A 1 191 ? -20.084 -5.773 24.959 1.00 75.38 191 MET A N 1
ATOM 1520 C CA . MET A 1 191 ? -19.510 -7.119 24.862 1.00 75.38 191 MET A CA 1
ATOM 1521 C C . MET A 1 191 ? -19.159 -7.709 26.233 1.00 75.38 191 MET A C 1
ATOM 1523 O O . MET A 1 191 ? -19.233 -8.927 26.412 1.00 75.38 191 MET A O 1
ATOM 1527 N N . LEU A 1 192 ? -18.749 -6.872 27.189 1.00 78.56 192 LEU A N 1
ATOM 1528 C CA . LEU A 1 192 ? -18.491 -7.295 28.564 1.00 78.56 192 LEU A CA 1
ATOM 1529 C C . LEU A 1 192 ? -19.798 -7.664 29.268 1.00 78.56 192 LEU A C 1
ATOM 1531 O O . LEU A 1 192 ? -19.867 -8.755 29.829 1.00 78.56 192 LEU A O 1
ATOM 1535 N N . ASP A 1 193 ? -20.836 -6.836 29.152 1.00 78.19 193 ASP A N 1
ATOM 1536 C CA . ASP A 1 193 ? -22.163 -7.098 29.724 1.00 78.19 193 ASP A CA 1
ATOM 1537 C C . ASP A 1 193 ? -22.777 -8.395 29.169 1.00 78.19 193 ASP A C 1
ATOM 1539 O O . ASP A 1 193 ? -23.262 -9.246 29.921 1.00 78.19 193 ASP A O 1
ATOM 1543 N N . GLU A 1 194 ? -22.706 -8.594 27.847 1.00 73.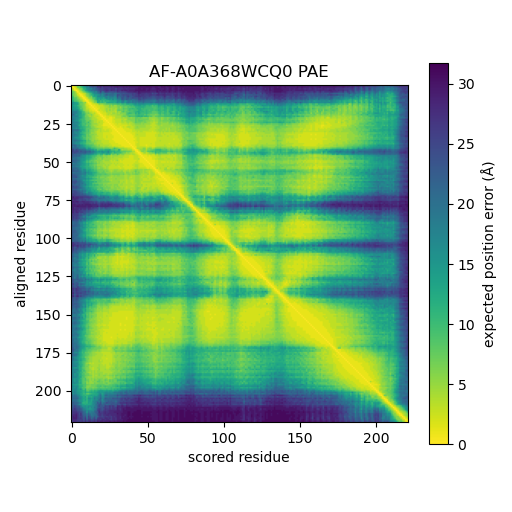81 194 GLU A N 1
ATOM 1544 C CA . GLU A 1 194 ? -23.131 -9.836 27.189 1.00 73.81 194 GLU A CA 1
ATOM 1545 C C . GLU A 1 194 ? -22.329 -11.035 27.726 1.00 73.81 194 GLU A C 1
ATOM 1547 O O . GLU A 1 194 ? -22.877 -12.107 28.012 1.00 73.81 194 GLU A O 1
ATOM 1552 N N . GLY A 1 195 ? -21.025 -10.845 27.925 1.00 71.69 195 GLY A N 1
ATOM 1553 C CA . GLY A 1 195 ? -20.154 -11.872 28.467 1.00 71.69 195 GLY A CA 1
ATOM 1554 C C . GLY A 1 195 ? -20.467 -12.248 29.918 1.00 71.69 195 GLY A C 1
ATOM 1555 O O . GLY A 1 195 ? -20.491 -13.438 30.254 1.00 71.69 195 GLY A O 1
ATOM 1556 N N . GLU A 1 196 ? -20.749 -11.264 30.771 1.00 77.00 196 GLU A N 1
ATOM 1557 C CA . GLU A 1 196 ? -21.179 -11.468 32.156 1.00 77.00 196 GLU A CA 1
ATOM 1558 C C . GLU A 1 196 ? -22.527 -12.188 32.223 1.00 77.00 196 GLU A C 1
ATOM 1560 O O . GLU A 1 196 ? -22.669 -13.164 32.970 1.00 77.00 196 GLU A O 1
ATOM 1565 N N . TYR A 1 197 ? -23.491 -11.789 31.386 1.00 74.38 197 TYR A N 1
ATOM 1566 C CA . TYR A 1 197 ? -24.782 -12.462 31.274 1.00 74.38 197 TYR A CA 1
ATOM 1567 C C . TYR A 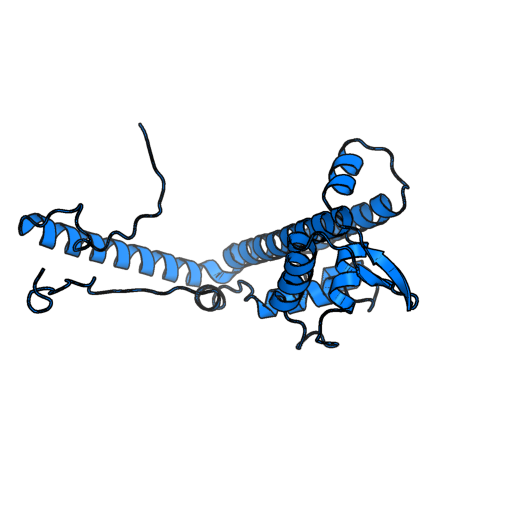1 197 ? -24.613 -13.950 30.939 1.00 74.38 197 TYR A C 1
ATOM 1569 O O . TYR A 1 197 ? -25.140 -14.811 31.648 1.00 74.38 197 TYR A O 1
ATOM 1577 N N . PHE A 1 198 ? -23.819 -14.293 29.924 1.00 72.62 198 PHE A N 1
ATOM 1578 C CA . PHE A 1 198 ? -23.594 -15.692 29.553 1.00 72.62 198 PHE A CA 1
ATOM 1579 C C . PHE A 1 198 ? -22.803 -16.485 30.602 1.00 72.62 198 PHE A C 1
ATOM 1581 O O . PHE A 1 198 ? -23.094 -17.667 30.818 1.00 72.62 198 PHE A O 1
ATOM 1588 N N . SER A 1 199 ? -21.852 -15.847 31.287 1.00 70.81 199 SER A N 1
ATOM 1589 C CA . SER A 1 199 ? -21.137 -16.441 32.422 1.00 70.81 199 SER A CA 1
ATOM 1590 C C . SER A 1 199 ? -22.098 -16.789 33.567 1.00 70.81 199 SER A C 1
ATOM 1592 O O . SER A 1 199 ? -22.085 -17.916 34.067 1.00 70.81 199 SER A O 1
ATOM 1594 N N . SER A 1 200 ? -23.020 -15.879 33.911 1.00 77.56 200 SER A N 1
ATOM 1595 C CA . SER A 1 200 ? -24.039 -16.092 34.955 1.00 77.56 200 SER A CA 1
ATOM 1596 C C . SER A 1 200 ? -24.991 -17.262 34.657 1.00 77.56 200 SER A C 1
ATOM 1598 O O . SER A 1 200 ? -25.534 -17.883 35.568 1.00 77.56 200 SER A O 1
ATOM 1600 N N . GLN A 1 201 ? -25.150 -17.605 33.378 1.00 75.25 201 GLN A N 1
ATOM 1601 C CA . GLN A 1 201 ? -25.977 -18.708 32.890 1.00 75.25 201 GLN A CA 1
ATOM 1602 C C . GLN A 1 201 ? -25.183 -20.024 32.709 1.00 75.25 201 GLN A C 1
ATOM 1604 O O . GLN A 1 201 ? -25.688 -20.971 32.104 1.00 75.25 201 GLN A O 1
ATOM 1609 N N . ASN A 1 202 ? -23.946 -20.113 33.227 1.00 71.62 202 ASN A N 1
ATOM 1610 C CA . ASN A 1 202 ? -23.044 -21.271 33.105 1.00 71.62 202 ASN A CA 1
ATOM 1611 C C . ASN A 1 202 ? -22.725 -21.678 31.648 1.00 71.62 202 ASN A C 1
ATOM 1613 O O . ASN A 1 202 ? -22.463 -22.854 31.358 1.00 71.62 202 ASN A O 1
ATOM 1617 N N . TYR A 1 203 ? -22.722 -20.732 30.702 1.00 66.25 203 TYR A N 1
ATOM 1618 C CA . TYR A 1 203 ? -22.266 -21.027 29.344 1.00 66.25 203 TYR A CA 1
ATOM 1619 C C . TYR A 1 203 ? -20.736 -21.126 29.279 1.00 66.25 203 TYR A C 1
ATOM 1621 O O . TYR A 1 203 ? -19.994 -20.282 29.767 1.00 66.25 203 TYR A O 1
ATOM 1629 N N . SER A 1 204 ? -20.266 -22.178 28.612 1.00 60.81 204 SER A N 1
ATOM 1630 C CA . SER A 1 204 ? -18.850 -22.441 28.337 1.00 60.81 204 SER A CA 1
ATOM 1631 C C . SER A 1 204 ? -18.266 -21.367 27.399 1.00 60.81 204 SER A C 1
ATOM 1633 O O . SER A 1 204 ? -18.650 -21.313 26.226 1.00 60.81 204 SER A O 1
ATOM 1635 N N . LEU A 1 205 ? -17.341 -20.539 27.903 1.00 56.91 205 LEU A N 1
ATOM 1636 C CA . LEU A 1 205 ? -16.687 -19.421 27.186 1.00 56.91 205 LEU A CA 1
ATOM 1637 C C . LEU A 1 205 ? -15.826 -19.862 25.981 1.00 56.91 205 LEU A C 1
ATOM 1639 O O . LEU A 1 205 ? -15.464 -19.067 25.120 1.00 56.91 205 LEU A O 1
ATOM 1643 N N . ASP A 1 206 ? -15.481 -21.144 25.927 1.00 54.47 206 ASP A N 1
ATOM 1644 C CA . ASP A 1 206 ? -14.645 -21.826 24.935 1.00 54.47 206 ASP A CA 1
ATOM 1645 C C . ASP A 1 206 ? -15.447 -22.451 23.778 1.00 54.47 206 ASP A C 1
ATOM 1647 O O . ASP A 1 206 ? -14.877 -22.994 22.828 1.00 54.47 206 ASP A O 1
ATOM 1651 N N . LYS A 1 207 ? -16.782 -22.371 23.814 1.00 51.62 207 LYS A N 1
ATOM 1652 C CA . LYS A 1 207 ? -17.635 -22.791 22.697 1.00 51.62 207 LYS A CA 1
ATOM 1653 C C . LYS A 1 207 ? -17.917 -21.601 21.789 1.00 51.62 207 LYS A C 1
ATOM 1655 O O . LYS A 1 207 ? -18.158 -20.504 22.265 1.00 51.62 207 LYS A O 1
ATOM 1660 N N . ARG A 1 208 ? -18.055 -21.860 20.480 1.00 48.41 208 ARG A N 1
ATOM 1661 C CA . ARG A 1 208 ? -18.471 -20.903 19.419 1.00 48.41 208 ARG A CA 1
ATOM 1662 C C . ARG A 1 208 ? -19.768 -20.114 19.714 1.00 48.41 208 ARG A C 1
ATOM 1664 O O . ARG A 1 208 ? -20.138 -19.265 18.918 1.00 48.41 208 ARG A O 1
ATOM 1671 N N . LYS A 1 209 ? -20.464 -20.459 20.805 1.00 49.53 209 LYS A N 1
ATOM 1672 C CA . LYS A 1 209 ? -21.618 -19.763 21.391 1.00 49.53 209 LYS A CA 1
ATOM 1673 C C . LYS A 1 209 ? -21.231 -18.439 22.059 1.00 49.53 209 LYS A C 1
ATOM 1675 O O . LYS A 1 209 ? -22.053 -17.545 22.114 1.00 49.53 209 LYS A O 1
ATOM 1680 N N . PHE A 1 210 ? -19.997 -18.329 22.543 1.00 48.34 210 PHE A N 1
ATOM 1681 C CA . PHE A 1 210 ? -19.385 -17.072 22.940 1.00 48.34 210 PHE A CA 1
ATOM 1682 C C . PHE A 1 210 ? -18.708 -16.532 21.681 1.00 48.34 210 PHE A C 1
ATOM 1684 O O . PHE A 1 210 ? -17.725 -17.110 21.206 1.00 48.34 210 PHE A O 1
ATOM 1691 N N . GLY A 1 211 ? -19.296 -15.516 21.053 1.00 44.78 211 GLY A N 1
ATOM 1692 C CA . GLY A 1 211 ? -18.761 -14.862 19.861 1.00 44.78 211 GLY A CA 1
ATOM 1693 C C . GLY A 1 211 ? -17.413 -14.220 20.169 1.00 44.78 211 GLY A C 1
ATOM 1694 O O . GLY A 1 211 ? -17.316 -13.035 20.449 1.00 44.78 211 GLY A O 1
ATOM 1695 N N . CYS A 1 212 ? -16.361 -15.029 20.152 1.00 39.19 212 CYS A N 1
ATOM 1696 C CA . CYS A 1 212 ? -15.007 -14.609 20.433 1.00 39.19 212 CYS A CA 1
ATOM 1697 C C . CYS A 1 212 ? -14.514 -13.740 19.266 1.00 39.19 212 CYS A C 1
ATOM 1699 O O . CYS A 1 212 ? -14.016 -14.255 18.264 1.00 39.19 212 CYS A O 1
ATOM 1701 N N . ILE A 1 213 ? -14.630 -12.416 19.392 1.00 40.62 213 ILE A N 1
ATOM 1702 C CA . ILE A 1 213 ? -13.691 -11.504 18.737 1.00 40.62 213 ILE A CA 1
ATOM 1703 C C . ILE A 1 213 ? -12.413 -11.555 19.575 1.00 40.62 213 ILE A C 1
ATOM 1705 O O . ILE A 1 213 ? -12.191 -10.736 20.457 1.00 40.62 213 ILE A O 1
ATOM 1709 N N . ILE A 1 214 ? -11.552 -12.535 19.309 1.00 35.75 214 ILE A N 1
ATOM 1710 C CA . ILE A 1 214 ? -10.133 -12.388 19.626 1.00 35.75 214 ILE A CA 1
ATOM 1711 C C . ILE A 1 214 ? -9.349 -12.625 18.348 1.00 35.75 214 ILE A C 1
ATOM 1713 O O . ILE A 1 214 ? -9.198 -13.744 17.866 1.00 35.75 214 ILE A O 1
ATOM 1717 N N . ASN A 1 215 ? -8.760 -11.543 17.858 1.00 35.78 215 ASN A N 1
ATOM 1718 C CA . ASN A 1 215 ? -7.377 -11.611 17.423 1.00 35.78 215 ASN A CA 1
ATOM 1719 C C . ASN A 1 215 ? -6.627 -10.381 17.945 1.00 35.78 215 ASN A C 1
ATOM 1721 O O . ASN A 1 215 ? -6.132 -9.560 17.182 1.00 35.78 215 ASN A O 1
ATOM 1725 N N . VAL A 1 216 ? -6.521 -10.276 19.273 1.00 35.69 216 VAL A N 1
ATOM 1726 C CA . VAL A 1 216 ? -5.438 -9.521 19.912 1.00 35.69 216 VAL A CA 1
ATOM 1727 C C . VAL A 1 216 ? -4.653 -10.479 20.808 1.00 35.69 216 VAL A C 1
ATOM 1729 O O . VAL A 1 216 ? -5.060 -10.840 21.901 1.00 35.69 216 VAL A O 1
ATOM 1732 N N . VAL A 1 217 ? -3.546 -10.933 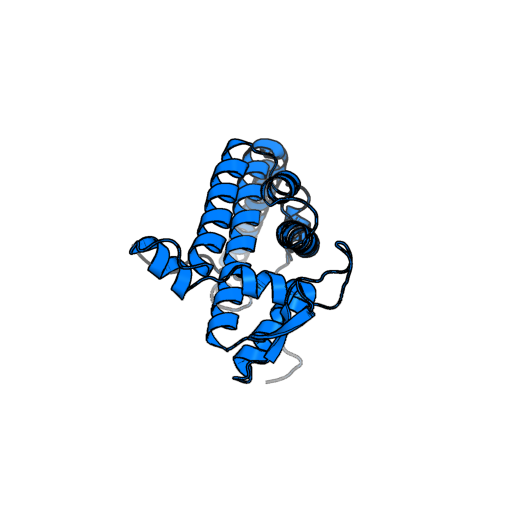20.219 1.00 33.75 217 VAL A N 1
ATOM 1733 C CA . VAL A 1 217 ? -2.233 -11.241 20.805 1.00 33.75 217 VAL A CA 1
ATOM 1734 C C . VAL A 1 217 ? -2.166 -12.196 22.010 1.00 33.75 217 VAL A C 1
ATOM 1736 O O . VAL A 1 217 ? -2.500 -11.894 23.148 1.00 33.75 217 VAL A O 1
ATOM 1739 N N . LYS A 1 218 ? -1.562 -13.357 21.733 1.00 32.78 218 LYS A N 1
ATOM 1740 C CA . LYS A 1 218 ? -1.057 -14.339 22.697 1.00 32.78 218 LYS A CA 1
ATOM 1741 C C . LYS A 1 218 ? 0.047 -13.778 23.617 1.00 32.78 218 LYS A C 1
ATOM 1743 O O . LYS A 1 218 ? 1.047 -13.274 23.120 1.00 32.78 218 LYS A O 1
ATOM 1748 N N . LYS A 1 219 ? -0.053 -14.219 24.881 1.00 28.55 219 LYS A N 1
ATOM 1749 C CA . LYS A 1 219 ? 0.994 -14.733 25.805 1.00 28.55 219 LYS A CA 1
ATOM 1750 C C . LYS A 1 219 ? 1.828 -13.760 26.666 1.00 28.55 219 LYS A C 1
ATOM 1752 O O . LYS A 1 219 ? 2.692 -13.080 26.136 1.00 28.55 219 LYS A O 1
ATOM 1757 N N . LYS A 1 220 ? 1.720 -14.034 27.987 1.00 28.47 220 LYS A N 1
ATOM 1758 C CA . LYS A 1 220 ? 2.720 -14.013 29.092 1.00 28.47 220 LYS A CA 1
ATOM 1759 C C . LYS A 1 220 ? 3.374 -12.645 29.368 1.00 28.47 220 LYS A C 1
ATOM 1761 O O . LYS A 1 220 ? 3.972 -12.079 28.472 1.00 28.47 220 LYS A O 1
ATOM 1766 N N . MET A 1 221 ? 3.365 -12.094 30.580 1.00 32.97 221 MET A N 1
ATOM 1767 C CA . MET A 1 221 ? 3.457 -12.655 31.939 1.00 32.97 221 MET A CA 1
ATOM 1768 C C . MET A 1 221 ? 2.528 -11.906 32.888 1.00 32.97 221 MET A C 1
ATOM 1770 O O . MET A 1 221 ? 2.322 -10.699 32.645 1.00 32.97 221 MET A O 1
#

pLDDT: mean 76.16, std 15.32, range [28.47, 91.94]

Mean predicted aligned error: 11.53 Å